Protein 4MX6 (pdb70)

InterPro domains:
  IPR004682 TRAP transporter solute receptor, DctP family [PIRSF006470] (9-338)
  IPR004682 TRAP transporter solute receptor, DctP family [TIGR00787] (41-289)
  IPR018389 TRAP transporter solute receptor DctP [PF03480] (41-323)
  IPR018389 TRAP transporter solute receptor DctP [PTHR33376] (16-338)
  IPR038404 TRAP transporter solute receptor DctP superfamily [G3DSA:3.40.190.170] (35-339)

Foldseek 3Di:
DAAEAEEEEAADLLALVNQLLVLLQVLLCVVPPPHYGYDYHYNCNPHFLPCPVVCQQVVVHFKYKAWLQRCVVQALQSLLQFQWPLAVWVLLVVLLCPDDSNVVVQCRRVVVFKGFQGKAFATFKWKFFQDEPLALQVQAAFEEEDAPHPLVQVLSVLSNHGYDYDIPSCVQVCLQVPVGGIYMDALLRCQRVVVLLRTAEIEPLSTGGTMITMIHGNVVLVPDDPVSSVSSSVSSVVSRVSSNVRSVVCSVVSVVVSVVVVSYYYHYYDPVSSVNSVVSSVVSCVVCCVRNDVVSSVSSNVSND

Nearest PDB structures (foldseek):
  4mx6-assembly1_A  TM=1.003E+00  e=1.288E-63  Shewanella oneidensis MR-1
  4o7m-assembly4_D  TM=9.999E-01  e=4.731E-55  Shewanella loihica PV-4
  4o7m-assembly3_C  TM=9.999E-01  e=1.124E-51  Shewanella loihica PV-4
  4o94-assembly1_A  TM=9.946E-01  e=3.629E-47  Rhodopseudomonas palustris HaA2
  9dsy-assembly1_A  TM=9.932E-01  e=5.231E-46  Pseudomonas aeruginosa PAO1

Secondary structure (DSSP, 8-state):
-PEEEEEE-SS-SSSHHHHHHHHHHHHHHHHSTTTEEEEEE-TTSS--TTTHHHHHHTTS-SBB--BGGG-TTT-SGGGGGGSTT--SSHHHHHHHHHSHHHHHHTTTTGGGTEEEEEEEEEEE-EEEESS--SSGGGGTT-EEEE-S-HHHHHHHHTTT-EEEE--GGGHHHHHHTTSSSBEEE-HHHHHHTTGGGS-SEEE----SEEEEEEEEEHHHHHHS-HHHHHHHHHHHHHHHHHHHHHHHHHHHHHHHHHHHHTSSEEEPPPHHHHHHHHHHHHHHHHHHHHHH-HHHHHHHHHHT-

Sequence (305 aa):
APVEIKFSSHVVAENTPKGQMALKFKELVEQRLPGEYTVSVFPNSQLFGDNNELAALLLNDVQFVAPSLSKFERYTKRLQVFDLPFLFNDMMDAVNRRFQQGEAGQALLNSMSSRKGIVGLGYLHNGMKQFTANTPLKQPSDAKGLKFRVMASDVLAAQFDAVGAIPVVKKPFSEVFTLLQTRAIDGQENTWSNTYSQKFYEVQSHITESNHGVLDYMVVTSDAFWKSLPADKRKVIKEALDESSIALGNKIIAAEKDNNEDKQLILDSKLSQLVTLSPAERQQWVDVMKPVWSKFEDQVGKDDVIEEAAVAANK

Radius of gyration: 19.0 Å; Cα contacts (8 Å, |Δi|>4): 632; chains: 1; bounding box: 39×42×56 Å

CATH classification: 3.40.190.170

Structure (mmCIF, N/CA/C/O backbone):
data_4MX6
#
_entry.id   4MX6
#
_cell.length_a   38.066
_cell.length_b   68.581
_cell.length_c   53.937
_cell.angle_alpha   90.000
_cell.angle_beta   99.660
_cell.angle_gamma   90.000
#
_symmetry.space_group_name_H-M   'P 1 21 1'
#
loop_
_entity.id
_entity.type
_entity.pdbx_description
1 polymer 'TRAP-type C4-dicarboxylate:H+ symport system substrate-binding component DctP'
2 non-polymer 'SUCCINIC ACID'
3 non-polymer 'CHLORIDE ION'
4 water water
#
loop_
_atom_site.group_PDB
_atom_site.id
_atom_site.type_symbol
_atom_site.label_atom_id
_atom_site.label_alt_id
_atom_site.label_comp_id
_atom_site.label_asym_id
_atom_site.label_entity_id
_atom_site.label_seq_id
_atom_site.pdbx_PDB_ins_code
_atom_site.Cartn_x
_atom_site.Cartn_y
_atom_site.Cartn_z
_atom_site.occupancy
_atom_site.B_iso_or_equiv
_atom_site.auth_seq_id
_atom_site.auth_comp_id
_atom_site.auth_asym_id
_atom_site.auth_atom_id
_atom_site.pdbx_PDB_model_num
ATOM 1 N N . ALA A 1 35 ? 17.018 10.883 46.913 1.00 25.44 35 ALA A N 1
ATOM 2 C CA . ALA A 1 35 ? 16.067 11.129 45.835 1.00 25.46 35 ALA A CA 1
ATOM 3 C C . ALA A 1 35 ? 15.250 9.870 45.566 1.00 24.82 35 ALA A C 1
ATOM 4 O O . ALA A 1 35 ? 15.757 8.758 45.718 1.00 25.23 35 ALA A O 1
ATOM 10 N N . PRO A 1 36 ? 13.979 10.034 45.159 1.00 24.33 36 PRO A N 1
ATOM 11 C CA . PRO A 1 36 ? 13.221 8.868 44.697 1.00 23.29 36 PRO A CA 1
ATOM 12 C C . PRO A 1 36 ? 13.895 8.297 43.465 1.00 21.36 36 PRO A C 1
ATOM 13 O O . PRO A 1 36 ? 14.549 9.045 42.728 1.00 21.84 36 PRO A O 1
ATOM 24 N N . VAL A 1 37 ? 13.757 7.000 43.246 1.00 19.39 37 VAL A N 1
ATOM 25 C CA . VAL A 1 37 ? 14.277 6.395 42.036 1.00 18.27 37 VAL A CA 1
ATOM 26 C C . VAL A 1 37 ? 13.443 6.904 40.861 1.00 17.03 37 VAL A C 1
ATOM 27 O O . VAL A 1 37 ? 12.212 6.827 40.872 1.00 16.30 37 VAL A O 1
ATOM 40 N N . GLU A 1 38 ? 14.116 7.470 39.865 1.00 16.55 38 GLU A N 1
ATOM 41 C CA . GLU A 1 38 ? 13.424 7.942 38.672 1.00 16.13 38 GLU A CA 1
ATOM 42 C C . GLU A 1 38 ? 13.254 6.816 37.671 1.00 15.24 38 GLU A C 1
ATOM 43 O O . GLU A 1 38 ? 14.223 6.165 37.270 1.00 17.31 38 GLU A O 1
ATOM 55 N N . ILE A 1 39 ? 12.006 6.605 37.279 1.00 13.07 39 ILE A N 1
ATOM 56 C CA . ILE A 1 39 ? 11.635 5.664 36.242 1.00 12.29 39 ILE A CA 1
ATOM 57 C C . ILE A 1 39 ? 11.264 6.465 34.998 1.00 11.44 39 ILE A C 1
ATOM 58 O O . ILE A 1 39 ? 10.380 7.308 35.060 1.00 13.16 39 ILE A O 1
ATOM 74 N N . LYS A 1 40 ? 11.965 6.241 33.889 1.00 9.24 40 LYS A N 1
ATOM 75 C CA . LYS A 1 40 ? 11.660 6.947 32.644 1.00 8.87 40 LYS A CA 1
ATOM 76 C C . LYS A 1 40 ? 10.822 6.077 31.713 1.00 7.74 40 LYS A C 1
ATOM 77 O O . LYS A 1 40 ? 11.114 4.889 31.549 1.00 8.54 40 LYS A O 1
ATOM 96 N N . PHE A 1 41 ? 9.785 6.685 31.126 1.00 7.62 41 PHE A N 1
ATOM 97 C CA . PHE A 1 41 ? 8.882 6.031 30.176 1.00 7.09 41 PHE A CA 1
ATOM 98 C C . PHE A 1 41 ? 8.873 6.923 28.943 1.00 7.01 41 PHE A C 1
ATOM 99 O O . PHE A 1 41 ? 8.396 8.062 29.004 1.00 8.02 41 PHE A O 1
ATOM 116 N N A SER A 1 42 ? 9.432 6.451 27.835 0.60 6.59 42 SER A N 1
ATOM 117 N N B SER A 1 42 ? 9.382 6.401 27.829 0.40 7.46 42 SER A N 1
ATOM 118 C CA A SER A 1 42 ? 9.410 7.235 26.607 0.60 6.10 42 SER A CA 1
ATOM 119 C CA B SER A 1 42 ? 9.509 7.145 26.573 0.40 7.80 42 SER A CA 1
ATOM 120 C C A SER A 1 42 ? 8.499 6.598 25.579 0.60 5.66 42 SER A C 1
ATOM 121 C C B SER A 1 42 ? 8.576 6.569 25.506 0.40 6.96 42 SER A C 1
ATOM 122 O O A SER A 1 42 ? 8.324 5.384 25.559 0.60 5.56 42 SER A O 1
ATOM 123 O O B SER A 1 42 ? 8.452 5.353 25.392 0.40 6.85 42 SER A O 1
ATOM 138 N N . HIS A 1 43 ? 7.932 7.430 24.717 1.00 6.51 43 HIS A N 1
ATOM 139 C CA . HIS A 1 43 ? 7.149 6.954 23.595 1.00 5.79 43 HIS A CA 1
ATOM 140 C C . HIS A 1 43 ? 7.106 7.994 22.479 1.00 6.14 43 HIS A C 1
ATOM 141 O O . HIS A 1 43 ? 7.626 9.116 22.628 1.00 7.36 43 HIS A O 1
ATOM 157 N N . VAL A 1 44 ? 6.491 7.614 21.362 1.00 5.59 44 VAL A N 1
ATOM 158 C CA . VAL A 1 44 ? 6.544 8.410 20.139 1.00 5.80 44 VAL A CA 1
ATOM 159 C C . VAL A 1 44 ? 5.236 9.112 19.795 1.00 6.04 44 VAL A C 1
ATOM 160 O O . VAL A 1 44 ? 5.165 9.802 18.783 1.00 7.39 44 VAL A O 1
ATOM 173 N N . VAL A 1 45 ? 4.179 8.907 20.573 1.00 6.05 45 VAL A N 1
ATOM 174 C CA . VAL A 1 45 ? 2.883 9.487 20.235 1.00 6.06 45 VAL A CA 1
ATOM 175 C C . VAL A 1 45 ? 2.577 10.783 20.986 1.00 5.84 45 VAL A C 1
ATOM 176 O O . VAL A 1 45 ? 3.286 11.185 21.898 1.00 6.67 45 VAL A O 1
ATOM 189 N N . ALA A 1 46 ? 1.503 11.441 20.563 1.00 5.76 46 ALA A N 1
ATOM 190 C CA . ALA A 1 46 ? 1.005 12.615 21.268 1.00 6.36 46 ALA A CA 1
ATOM 191 C C . ALA A 1 46 ? 0.470 12.222 22.650 1.00 6.33 46 ALA A C 1
ATOM 192 O O . ALA A 1 46 ? 0.131 11.071 22.905 1.00 6.48 46 ALA A O 1
ATOM 199 N N . GLU A 1 47 ? 0.379 13.192 23.543 1.00 6.78 47 GLU A N 1
ATOM 200 C CA . GLU A 1 47 ? -0.106 12.935 24.890 1.00 6.90 47 GLU A CA 1
ATOM 201 C C . GLU A 1 47 ? -1.560 12.466 24.903 1.00 6.49 47 GLU A C 1
ATOM 202 O O . GLU A 1 47 ? -1.920 11.562 25.669 1.00 6.46 47 GLU A O 1
ATOM 214 N N . ASN A 1 48 ? -2.395 13.053 24.054 1.00 6.77 48 ASN A N 1
ATOM 215 C CA . ASN A 1 48 ? -3.837 12.855 24.149 1.00 6.98 48 ASN A CA 1
ATOM 216 C C . ASN A 1 48 ? -4.276 11.693 23.241 1.00 6.40 48 ASN A C 1
ATOM 217 O O . ASN A 1 48 ? -5.014 11.866 22.264 1.00 7.75 48 ASN A O 1
ATOM 228 N N . THR A 1 49 ? -3.799 10.509 23.615 1.00 5.91 49 THR A N 1
ATOM 229 C CA . THR A 1 49 ? -3.921 9.263 22.854 1.00 5.60 49 THR A CA 1
ATOM 230 C C . THR A 1 49 ? -3.974 8.107 23.854 1.00 5.71 49 THR A C 1
ATOM 231 O O . THR A 1 49 ? -3.651 8.305 25.024 1.00 5.99 49 THR A O 1
ATOM 242 N N . PRO A 1 50 ? -4.335 6.891 23.413 1.00 5.56 50 PRO A N 1
ATOM 243 C CA . PRO A 1 50 ? -4.337 5.785 24.386 1.00 5.78 50 PRO A CA 1
ATOM 244 C C . PRO A 1 50 ? -2.972 5.550 25.052 1.00 5.32 50 PRO A C 1
ATOM 245 O O . PRO A 1 50 ? -2.925 5.389 26.281 1.00 6.11 50 PRO A O 1
ATOM 256 N N . LYS A 1 51 ? -1.874 5.523 24.291 1.00 4.95 51 LYS A N 1
ATOM 257 C CA . LYS A 1 51 ? -0.574 5.287 24.914 1.00 5.37 51 LYS A CA 1
ATOM 258 C C . LYS A 1 51 ? -0.131 6.488 25.743 1.00 5.47 51 LYS A C 1
ATOM 259 O O . LYS A 1 51 ? 0.443 6.315 26.823 1.00 5.70 51 LYS A O 1
ATOM 278 N N . GLY A 1 52 ? -0.385 7.702 25.255 1.00 5.45 52 GLY A N 1
ATOM 279 C CA . GLY A 1 52 ? -0.039 8.884 26.028 1.00 5.76 52 GLY A CA 1
ATOM 280 C C . GLY A 1 52 ? -0.718 8.898 27.391 1.00 6.08 52 GLY A C 1
ATOM 281 O O . GLY A 1 52 ? -0.117 9.269 28.419 1.00 6.82 52 GLY A O 1
ATOM 285 N N . GLN A 1 53 ? -1.990 8.534 27.403 1.00 5.89 53 GLN A N 1
ATOM 286 C CA . GLN A 1 53 ? -2.771 8.504 28.629 1.00 6.55 53 GLN A CA 1
ATOM 287 C C . GLN A 1 53 ? -2.392 7.326 29.522 1.00 6.23 53 GLN A C 1
ATOM 288 O O . GLN A 1 53 ? -2.369 7.466 30.748 1.00 7.22 53 GLN A O 1
ATOM 302 N N . MET A 1 54 ? -2.104 6.162 28.936 1.00 6.29 54 MET A N 1
ATOM 303 C CA . MET A 1 54 ? -1.609 5.023 29.716 1.00 5.94 54 MET A CA 1
ATOM 304 C C . MET A 1 54 ? -0.343 5.419 30.472 1.00 6.05 54 MET A C 1
ATOM 305 O O . MET A 1 54 ? -0.202 5.131 31.663 1.00 6.41 54 MET A O 1
ATOM 319 N N . ALA A 1 55 ? 0.589 6.088 29.795 1.00 6.11 55 ALA A N 1
ATOM 320 C CA . ALA A 1 55 ? 1.858 6.433 30.430 1.00 6.59 55 ALA A CA 1
ATOM 321 C C . ALA A 1 55 ? 1.632 7.415 31.585 1.00 6.61 55 ALA A C 1
ATOM 322 O O . ALA A 1 55 ? 2.247 7.282 32.650 1.00 7.09 55 ALA A O 1
ATOM 329 N N . LEU A 1 56 ? 0.773 8.418 31.375 1.00 6.85 56 LEU A N 1
ATOM 330 C CA . LEU A 1 56 ? 0.484 9.384 32.444 1.00 6.93 56 LEU A CA 1
ATOM 331 C C . LEU A 1 56 ? -0.282 8.744 33.597 1.00 7.59 56 LEU A C 1
ATOM 332 O O . LEU A 1 56 ? -0.047 9.082 34.752 1.00 8.15 56 LEU A O 1
ATOM 348 N N . LYS A 1 57 ? -1.183 7.811 33.312 1.00 7.28 57 LYS A N 1
ATOM 349 C CA . LYS A 1 57 ? -1.881 7.119 34.391 1.00 8.01 57 LYS A CA 1
ATOM 350 C C . LYS A 1 57 ? -0.894 6.313 35.232 1.00 7.51 57 LYS A C 1
ATOM 351 O O . LYS A 1 57 ? -0.978 6.291 36.465 1.00 8.23 57 LYS A O 1
ATOM 370 N N . PHE A 1 58 ? 0.058 5.662 34.574 1.00 6.79 58 PHE A N 1
ATOM 371 C CA . PHE A 1 58 ? 1.094 4.903 35.274 1.00 7.48 58 PHE A CA 1
ATOM 372 C C . PHE A 1 58 ? 1.888 5.830 36.199 1.00 7.63 58 PHE A C 1
ATOM 373 O O . PHE A 1 58 ? 2.110 5.511 37.375 1.00 8.05 58 PHE A O 1
ATOM 390 N N . LYS A 1 59 ? 2.288 6.994 35.692 1.00 8.24 59 LYS A N 1
ATOM 391 C CA . LYS A 1 59 ? 2.944 8.006 36.513 1.00 8.32 59 LYS A CA 1
ATOM 392 C C . LYS A 1 59 ? 2.101 8.370 37.729 1.00 8.97 59 LYS A C 1
ATOM 393 O O . LYS A 1 59 ? 2.609 8.418 38.849 1.00 9.94 59 LYS A O 1
ATOM 412 N N . GLU A 1 60 ? 0.821 8.647 37.512 1.00 8.91 60 GLU A N 1
ATOM 413 C CA . GLU A 1 60 ? -0.062 9.069 38.587 1.00 9.66 60 GLU A CA 1
ATOM 414 C C . GLU A 1 60 ? -0.173 7.994 39.659 1.00 9.87 60 GLU A C 1
ATOM 415 O O . GLU A 1 60 ? -0.059 8.278 40.853 1.00 11.07 60 GLU A O 1
ATOM 427 N N . LEU A 1 61 ? -0.357 6.748 39.235 1.00 9.27 61 LEU A N 1
ATOM 428 C CA . LEU A 1 61 ? -0.547 5.660 40.187 1.00 9.43 61 LEU A CA 1
ATOM 429 C C . LEU A 1 61 ? 0.729 5.369 40.962 1.00 9.78 61 LEU A C 1
ATOM 430 O O . LEU A 1 61 ? 0.677 5.111 42.169 1.00 11.34 61 LEU A O 1
ATOM 446 N N . VAL A 1 62 ? 1.881 5.386 40.293 1.00 9.16 62 VAL A N 1
ATOM 447 C CA . VAL A 1 62 ? 3.125 5.116 41.007 1.00 10.22 62 VAL A CA 1
ATOM 448 C C . VAL A 1 62 ? 3.367 6.201 42.046 1.00 10.74 62 VAL A C 1
ATOM 449 O O . VAL A 1 62 ? 3.739 5.921 43.191 1.00 11.67 62 VAL A O 1
ATOM 462 N N . GLU A 1 63 ? 3.159 7.449 41.665 1.00 12.32 63 GLU A N 1
ATOM 463 C CA . GLU A 1 63 ? 3.495 8.528 42.570 1.00 15.33 63 GLU A CA 1
ATOM 464 C C . GLU A 1 63 ? 2.497 8.605 43.732 1.00 15.64 63 GLU A C 1
ATOM 465 O O . GLU A 1 63 ? 2.863 9.030 44.821 1.00 17.49 63 GLU A O 1
ATOM 477 N N . GLN A 1 64 ? 1.255 8.169 43.513 1.00 14.25 64 GLN A N 1
ATOM 478 C CA . GLN A 1 64 ? 0.281 8.047 44.592 1.00 15.23 64 GLN A CA 1
ATOM 479 C C . GLN A 1 64 ? 0.609 6.940 45.575 1.00 14.43 64 GLN A C 1
ATOM 480 O O . GLN A 1 64 ? 0.437 7.115 46.775 1.00 15.48 64 GLN A O 1
ATOM 494 N N . ARG A 1 65 ? 1.048 5.791 45.063 1.00 13.24 65 ARG A N 1
ATOM 495 C CA . ARG A 1 65 ? 1.180 4.580 45.870 1.00 13.08 65 ARG A CA 1
ATOM 496 C C . ARG A 1 65 ? 2.564 4.396 46.469 1.00 13.05 65 ARG A C 1
ATOM 497 O O . ARG A 1 65 ? 2.700 3.695 47.476 1.00 14.21 65 ARG A O 1
ATOM 518 N N . LEU A 1 66 ? 3.569 5.038 45.875 1.00 12.74 66 LEU A N 1
ATOM 519 C CA . LEU A 1 66 ? 4.956 4.948 46.335 1.00 13.00 66 LEU A CA 1
ATOM 520 C C . LEU A 1 66 ? 5.592 6.334 46.486 1.00 14.03 66 LEU A C 1
ATOM 521 O O . LEU A 1 66 ? 6.702 6.574 46.012 1.00 14.90 66 LEU A O 1
ATOM 537 N N . PRO A 1 67 ? 4.897 7.251 47.166 1.00 16.31 67 PRO A N 1
ATOM 538 C CA . PRO A 1 67 ? 5.407 8.625 47.240 1.00 17.79 67 PRO A CA 1
ATOM 539 C C . PRO A 1 67 ? 6.777 8.706 47.888 1.00 18.04 67 PRO A C 1
ATOM 540 O O . PRO A 1 67 ? 7.017 8.126 48.956 1.00 18.65 67 PRO A O 1
ATOM 551 N N . GLY A 1 68 ? 7.677 9.429 47.231 1.00 18.54 68 GLY A N 1
ATOM 552 C CA . GLY A 1 68 ? 9.024 9.605 47.725 1.00 18.94 68 GLY A CA 1
ATOM 553 C C . GLY A 1 68 ? 9.957 8.444 47.445 1.00 18.53 68 GLY A C 1
ATOM 554 O O . GLY A 1 68 ? 11.160 8.552 47.684 1.00 20.04 68 GLY A O 1
ATOM 558 N N . GLU A 1 69 ? 9.413 7.339 46.932 1.00 16.61 69 GLU A N 1
ATOM 559 C CA . GLU A 1 69 ? 10.219 6.155 46.670 1.00 16.05 69 GLU A CA 1
ATOM 560 C C . GLU A 1 69 ? 10.545 6.018 45.184 1.00 14.69 69 GLU A C 1
ATOM 561 O O . GLU A 1 69 ? 11.669 5.672 44.820 1.00 14.50 69 GLU A O 1
ATOM 573 N N . TYR A 1 70 ? 9.543 6.272 44.342 1.00 14.68 70 TYR A N 1
ATOM 574 C CA . TYR A 1 70 ? 9.686 6.215 42.896 1.00 14.22 70 TYR A CA 1
ATOM 575 C C . TYR A 1 70 ? 8.936 7.378 42.278 1.00 15.55 70 TYR A C 1
ATOM 576 O O . TYR A 1 70 ? 7.910 7.817 42.795 1.00 16.40 70 TYR A O 1
ATOM 594 N N . THR A 1 71 ? 9.457 7.874 41.163 1.00 15.93 71 THR A N 1
ATOM 595 C CA . THR A 1 71 ? 8.754 8.857 40.356 1.00 16.41 71 THR A CA 1
ATOM 596 C C . THR A 1 71 ? 8.862 8.414 38.910 1.00 14.58 71 THR A C 1
ATOM 597 O O . THR A 1 71 ? 9.850 7.790 38.541 1.00 15.93 71 THR A O 1
ATOM 608 N N . VAL A 1 72 ? 7.849 8.720 38.102 1.00 12.77 72 VAL A N 1
ATOM 609 C CA . VAL A 1 72 ? 7.857 8.352 36.693 1.00 11.44 72 VAL A CA 1
ATOM 610 C C . VAL A 1 72 ? 7.931 9.615 35.840 1.00 11.27 72 VAL A C 1
ATOM 611 O O . VAL A 1 72 ? 7.081 10.488 35.973 1.00 13.25 72 VAL A O 1
ATOM 624 N N . SER A 1 73 ? 8.956 9.714 34.995 1.00 10.03 73 SER A N 1
ATOM 625 C CA . SER A 1 73 ? 9.068 10.789 34.021 1.00 10.65 73 SER A CA 1
ATOM 626 C C . SER A 1 73 ? 8.617 10.269 32.667 1.00 9.29 73 SER A C 1
ATOM 627 O O . SER A 1 73 ? 9.126 9.256 32.192 1.00 9.33 73 SER A O 1
ATOM 635 N N . VAL A 1 74 ? 7.667 10.969 32.059 1.00 8.60 74 VAL A N 1
ATOM 636 C CA . VAL A 1 74 ? 7.098 10.551 30.787 1.00 8.12 74 VAL A CA 1
ATOM 637 C C . VAL A 1 74 ? 7.558 11.495 29.682 1.00 7.85 74 VAL A C 1
ATOM 638 O O . VAL A 1 74 ? 7.470 12.713 29.812 1.00 9.50 74 VAL A O 1
ATOM 651 N N . PHE A 1 75 ? 8.015 10.911 28.569 1.00 7.88 75 PHE A N 1
ATOM 652 C CA . PHE A 1 75 ? 8.581 11.661 27.454 1.00 7.96 75 PHE A CA 1
ATOM 653 C C . PHE A 1 75 ? 7.838 11.288 26.179 1.00 8.09 75 PHE A C 1
ATOM 654 O O . PHE A 1 75 ? 8.174 10.292 25.533 1.00 8.44 75 PHE A O 1
ATOM 671 N N . PRO A 1 76 ? 6.801 12.060 25.809 1.00 8.32 76 PRO A N 1
ATOM 672 C CA . PRO A 1 76 ? 6.002 11.746 24.619 1.00 8.32 76 PRO A CA 1
ATOM 673 C C . PRO A 1 76 ? 6.670 12.261 23.343 1.00 8.21 76 PRO A C 1
ATOM 674 O O . PRO A 1 76 ? 7.715 12.927 23.410 1.00 8.87 76 PRO A O 1
ATOM 685 N N . ASN A 1 77 ? 6.077 11.957 22.195 1.00 8.42 77 ASN A N 1
ATOM 686 C CA . ASN A 1 77 ? 6.444 12.621 20.940 1.00 9.73 77 ASN A CA 1
ATOM 687 C C . ASN A 1 77 ? 7.906 12.458 20.538 1.00 8.89 77 ASN A C 1
ATOM 688 O O . ASN A 1 77 ? 8.457 13.339 19.878 1.00 10.77 77 ASN A O 1
ATOM 699 N N . SER A 1 78 ? 8.523 11.347 20.916 1.00 8.07 78 SER A N 1
ATOM 700 C CA . SER A 1 78 ? 9.918 11.073 20.572 1.00 8.76 78 SER A CA 1
ATOM 701 C C . SER A 1 78 ? 10.876 12.110 21.171 1.00 10.51 78 SER A C 1
ATOM 702 O O . SER A 1 78 ? 12.001 12.274 20.693 1.00 12.12 78 SER A O 1
ATOM 710 N N . GLN A 1 79 ? 10.454 12.793 22.230 1.00 11.18 79 GLN A N 1
ATOM 711 C CA . GLN A 1 79 ? 11.272 13.869 22.792 1.00 13.69 79 GLN A CA 1
ATOM 712 C C . GLN A 1 79 ? 12.543 13.338 23.464 1.00 14.03 79 GLN A C 1
ATOM 713 O O . GLN A 1 79 ? 13.534 14.054 23.551 1.00 16.23 79 GLN A O 1
ATOM 727 N N . LEU A 1 80 ? 12.511 12.100 23.949 1.00 12.48 80 LEU A N 1
ATOM 728 C CA . LEU A 1 80 ? 13.703 11.486 24.533 1.00 12.77 80 LEU A CA 1
ATOM 729 C C . LEU A 1 80 ? 14.294 10.424 23.595 1.00 11.77 80 LEU A C 1
ATOM 730 O O . LEU A 1 80 ? 15.434 10.558 23.154 1.00 13.98 80 LEU A O 1
ATOM 746 N N . PHE A 1 81 ? 13.519 9.381 23.309 1.00 10.43 81 PHE A N 1
ATOM 747 C CA . PHE A 1 81 ? 13.904 8.351 22.347 1.00 9.60 81 PHE A CA 1
ATOM 748 C C . PHE A 1 81 ? 12.785 8.173 21.332 1.00 8.81 81 PHE A C 1
ATOM 749 O O . PHE A 1 81 ? 11.596 8.315 21.654 1.00 9.16 81 PHE A O 1
ATOM 766 N N . GLY A 1 82 ? 13.169 7.821 20.111 1.00 9.11 82 GLY A N 1
ATOM 767 C CA . GLY A 1 82 ? 12.232 7.612 19.028 1.00 9.23 82 GLY A CA 1
ATOM 768 C C . GLY A 1 82 ? 12.210 6.163 18.582 1.00 8.23 82 GLY A C 1
ATOM 769 O O . GLY A 1 82 ? 12.788 5.286 19.225 1.00 8.92 82 GLY A O 1
ATOM 773 N N . ASP A 1 83 ? 11.550 5.918 17.453 1.00 8.01 83 ASP A N 1
ATOM 774 C CA . ASP A 1 83 ? 11.346 4.552 16.964 1.00 8.50 83 ASP A CA 1
ATOM 775 C C . ASP A 1 83 ? 12.659 3.801 16.829 1.00 9.58 83 ASP A C 1
ATOM 776 O O . ASP A 1 83 ? 12.759 2.630 17.205 1.00 10.92 83 ASP A O 1
ATOM 785 N N . ASN A 1 84 ? 13.658 4.435 16.238 1.00 10.63 84 ASN A N 1
ATOM 786 C CA . ASN A 1 84 ? 14.828 3.679 15.848 1.00 12.59 84 ASN A CA 1
ATOM 787 C C . ASN A 1 84 ? 15.747 3.346 17.013 1.00 12.85 84 ASN A C 1
ATOM 788 O O . ASN A 1 84 ? 16.430 2.325 16.932 1.00 14.83 84 ASN A O 1
ATOM 799 N N . ASN A 1 85 ? 15.751 4.152 18.090 1.00 11.29 85 ASN A N 1
ATOM 800 C CA . ASN A 1 85 ? 16.699 3.950 19.196 1.00 11.36 85 ASN A CA 1
ATOM 801 C C . ASN A 1 85 ? 16.096 3.521 20.537 1.00 9.88 85 ASN A C 1
ATOM 802 O O . ASN A 1 85 ? 16.845 3.237 21.464 1.00 10.24 85 ASN A O 1
ATOM 813 N N . GLU A 1 86 ? 14.777 3.433 20.652 1.00 8.87 86 GLU A N 1
ATOM 814 C CA . GLU A 1 86 ? 14.188 3.222 21.965 1.00 8.24 86 GLU A CA 1
ATOM 815 C C . GLU A 1 86 ? 14.508 1.851 22.565 1.00 8.21 86 GLU A C 1
ATOM 816 O O . GLU A 1 86 ? 14.707 1.763 23.776 1.00 7.87 86 GLU A O 1
ATOM 828 N N . LEU A 1 87 ? 14.557 0.786 21.762 1.00 8.17 87 LEU A N 1
ATOM 829 C CA . LEU A 1 87 ? 14.819 -0.531 22.337 1.00 8.66 87 LEU A CA 1
ATOM 830 C C . LEU A 1 87 ? 16.294 -0.648 22.753 1.00 9.17 87 LEU A C 1
ATOM 831 O O . LEU A 1 87 ? 16.599 -1.225 23.802 1.00 9.03 87 LEU A O 1
ATOM 847 N N . ALA A 1 88 ? 17.207 -0.085 21.964 1.00 9.63 88 ALA A N 1
ATOM 848 C CA . ALA A 1 88 ? 18.600 -0.028 22.383 1.00 10.38 88 ALA A CA 1
ATOM 849 C C . ALA A 1 88 ? 18.725 0.750 23.703 1.00 10.13 88 ALA A C 1
ATOM 850 O O . ALA A 1 88 ? 19.427 0.311 24.623 1.00 10.51 88 ALA A O 1
ATOM 857 N N . ALA A 1 89 ? 18.032 1.880 23.809 1.00 9.30 89 ALA A N 1
ATOM 858 C CA . ALA A 1 89 ? 18.046 2.664 25.038 1.00 9.19 89 ALA A CA 1
ATOM 859 C C . ALA A 1 89 ? 17.508 1.870 26.237 1.00 8.43 89 ALA A C 1
ATOM 860 O O . ALA A 1 89 ? 18.064 1.935 27.335 1.00 8.60 89 ALA A O 1
ATOM 867 N N . LEU A 1 90 ? 16.431 1.131 26.022 1.00 7.74 90 LEU A N 1
ATOM 868 C CA . LEU A 1 90 ? 15.853 0.284 27.060 1.00 7.61 90 LEU A CA 1
ATOM 869 C C . LEU A 1 90 ? 16.897 -0.698 27.599 1.00 8.43 90 LEU A C 1
ATOM 870 O O . LEU A 1 90 ? 17.082 -0.840 28.819 1.00 9.20 90 LEU A O 1
ATOM 886 N N . LEU A 1 91 ? 17.589 -1.379 26.694 1.00 8.90 91 LEU A N 1
ATOM 887 C CA . LEU A 1 91 ? 18.550 -2.405 27.100 1.00 10.55 91 LEU A CA 1
ATOM 888 C C . LEU A 1 91 ? 19.791 -1.819 27.765 1.00 11.14 91 LEU A C 1
ATOM 889 O O . LEU A 1 91 ? 20.433 -2.491 28.568 1.00 12.62 91 LEU A O 1
ATOM 905 N N . LEU A 1 92 ? 20.113 -0.570 27.455 1.00 10.07 92 LEU A N 1
ATOM 906 C CA . LEU A 1 92 ? 21.160 0.157 28.163 1.00 10.35 92 LEU A CA 1
ATOM 907 C C . LEU A 1 92 ? 20.712 0.702 29.523 1.00 10.27 92 LEU A C 1
ATOM 908 O O . LEU A 1 92 ? 21.530 1.216 30.279 1.00 11.67 92 LEU A O 1
ATOM 924 N N . ASN A 1 93 ? 19.426 0.578 29.828 1.00 9.98 93 ASN A N 1
ATOM 925 C CA . ASN A 1 93 ? 18.818 1.190 31.012 1.00 10.56 93 ASN A CA 1
ATOM 926 C C . ASN A 1 93 ? 18.878 2.720 30.986 1.00 10.02 93 ASN A C 1
ATOM 927 O O . ASN A 1 93 ? 18.892 3.362 32.044 1.00 11.50 93 ASN A O 1
ATOM 938 N N . ASP A 1 94 ? 18.859 3.294 29.777 1.00 9.19 94 ASP A N 1
ATOM 939 C CA . ASP A 1 94 ? 18.669 4.735 29.625 1.00 9.59 94 ASP A CA 1
ATOM 940 C C . ASP A 1 94 ? 17.187 5.115 29.668 1.00 9.58 94 ASP A C 1
ATOM 941 O O . ASP A 1 94 ? 16.854 6.290 29.773 1.00 11.22 94 ASP A O 1
ATOM 950 N N . VAL A 1 95 ? 16.314 4.113 29.582 1.00 8.81 95 VAL A N 1
ATOM 951 C CA . VAL A 1 95 ? 14.874 4.281 29.772 1.00 8.54 95 VAL A CA 1
ATOM 952 C C . VAL A 1 95 ? 14.412 2.959 30.396 1.00 7.74 95 VAL A C 1
ATOM 953 O O . VAL A 1 95 ? 15.039 1.929 30.156 1.00 8.42 95 VAL A O 1
ATOM 966 N N . GLN A 1 96 ? 13.348 2.994 31.191 1.00 7.71 96 GLN A N 1
ATOM 967 C CA . GLN A 1 96 ? 12.911 1.829 31.955 1.00 7.63 96 GLN A CA 1
ATOM 968 C C . GLN A 1 96 ? 11.646 1.172 31.384 1.00 7.33 96 GLN A C 1
ATOM 969 O O . GLN A 1 96 ? 11.459 -0.031 31.552 1.00 7.89 96 GLN A O 1
ATOM 983 N N . PHE A 1 97 ? 10.784 1.947 30.728 1.00 6.94 97 PHE A N 1
ATOM 984 C CA . PHE A 1 97 ? 9.591 1.421 30.062 1.00 6.83 97 PHE A CA 1
ATOM 985 C C . PHE A 1 97 ? 9.432 2.066 28.701 1.00 6.54 97 PHE A C 1
ATOM 986 O O . PHE A 1 97 ? 9.585 3.273 28.569 1.00 7.35 97 PHE A O 1
ATOM 1003 N N . VAL A 1 98 ? 9.125 1.236 27.711 1.00 6.03 98 VAL A N 1
ATOM 1004 C CA . VAL A 1 98 ? 8.687 1.694 26.399 1.00 5.87 98 VAL A CA 1
ATOM 1005 C C . VAL A 1 98 ? 7.507 0.815 25.978 1.00 5.80 98 VAL A C 1
ATOM 1006 O O . VAL A 1 98 ? 7.248 -0.228 26.598 1.00 6.39 98 VAL A O 1
ATOM 1019 N N . ALA A 1 99 ? 6.780 1.233 24.945 1.00 5.94 99 ALA A N 1
ATOM 1020 C CA . ALA A 1 99 ? 5.622 0.477 24.481 1.00 5.70 99 ALA A CA 1
ATOM 1021 C C . ALA A 1 99 ? 5.523 0.570 22.955 1.00 5.77 99 ALA A C 1
ATOM 1022 O O . ALA A 1 99 ? 4.612 1.205 22.404 1.00 6.04 99 ALA A O 1
ATOM 1029 N N . PRO A 1 100 ? 6.476 -0.065 22.255 1.00 5.74 100 PRO A N 1
ATOM 1030 C CA . PRO A 1 100 ? 6.470 -0.021 20.793 1.00 5.83 100 PRO A CA 1
ATOM 1031 C C . PRO A 1 100 ? 5.317 -0.792 20.200 1.00 5.53 100 PRO A C 1
ATOM 1032 O O . PRO A 1 100 ? 4.849 -1.788 20.765 1.00 5.84 100 PRO A O 1
ATOM 1043 N N . SER A 1 101 ? 4.922 -0.375 19.007 1.00 5.46 101 SER A N 1
ATOM 1044 C CA . SER A 1 101 ? 4.099 -1.209 18.158 1.00 5.49 101 SER A CA 1
ATOM 1045 C C . SER A 1 101 ? 4.673 -2.622 18.091 1.00 5.29 101 SER A C 1
ATOM 1046 O O . SER A 1 101 ? 5.886 -2.812 17.988 1.00 5.88 101 SER A O 1
ATOM 1054 N N . LEU A 1 102 ? 3.771 -3.602 18.047 1.00 5.75 102 LEU A N 1
ATOM 1055 C CA . LEU A 1 102 ? 4.129 -5.000 17.875 1.00 5.81 102 LEU A CA 1
ATOM 1056 C C . LEU A 1 102 ? 4.927 -5.226 16.586 1.00 6.61 102 LEU A C 1
ATOM 1057 O O . LEU A 1 102 ? 5.593 -6.249 16.471 1.00 7.50 102 LEU A O 1
ATOM 1073 N N . SER A 1 103 ? 4.825 -4.296 15.628 1.00 6.67 103 SER A N 1
ATOM 1074 C CA . SER A 1 103 ? 5.532 -4.364 14.359 1.00 7.16 103 SER A CA 1
ATOM 1075 C C . SER A 1 103 ? 7.026 -4.087 14.462 1.00 7.42 103 SER A C 1
ATOM 1076 O O . SER A 1 103 ? 7.752 -4.286 13.492 1.00 9.52 103 SER A O 1
ATOM 1084 N N . LYS A 1 104 ? 7.493 -3.607 15.611 1.00 6.63 104 LYS A N 1
ATOM 1085 C CA . LYS A 1 104 ? 8.825 -3.002 15.695 1.00 7.22 104 LYS A CA 1
ATOM 1086 C C . LYS A 1 104 ? 9.843 -3.845 16.463 1.00 7.63 104 LYS A C 1
ATOM 1087 O O . LYS A 1 104 ? 10.839 -3.329 16.962 1.00 9.03 104 LYS A O 1
ATOM 1106 N N . PHE A 1 105 ? 9.595 -5.150 16.546 1.00 8.13 105 PHE A N 1
ATOM 1107 C CA . PHE A 1 105 ? 10.417 -6.044 17.358 1.00 8.78 105 PHE A CA 1
ATOM 1108 C C . PHE A 1 105 ? 11.284 -7.029 16.568 1.00 9.62 105 PHE A C 1
ATOM 1109 O O . PHE A 1 105 ? 11.904 -7.907 17.172 1.00 10.28 105 PHE A O 1
ATOM 1126 N N . GLU A 1 106 ? 11.356 -6.891 15.246 1.00 10.87 106 GLU A N 1
ATOM 1127 C CA . GLU A 1 106 ? 12.020 -7.894 14.407 1.00 12.53 106 GLU A CA 1
ATOM 1128 C C . GLU A 1 106 ? 13.499 -8.117 14.714 1.00 14.06 106 GLU A C 1
ATOM 1129 O O . GLU A 1 106 ? 14.040 -9.176 14.399 1.00 15.37 106 GLU A O 1
ATOM 1141 N N . ARG A 1 107 ? 14.173 -7.131 15.288 1.00 14.06 107 ARG A N 1
ATOM 1142 C CA . ARG A 1 107 ? 15.568 -7.338 15.639 1.00 15.80 107 ARG A CA 1
ATOM 1143 C C . ARG A 1 107 ? 15.727 -8.300 16.805 1.00 16.02 107 ARG A C 1
ATOM 1144 O O . ARG A 1 107 ? 16.814 -8.820 17.023 1.00 18.03 107 ARG A O 1
ATOM 1165 N N . TYR A 1 108 ? 14.651 -8.527 17.551 1.00 14.04 108 TYR A N 1
ATOM 1166 C CA . TYR A 1 108 ? 14.711 -9.327 18.777 1.00 13.27 108 TYR A CA 1
ATOM 1167 C C . TYR A 1 108 ? 13.941 -10.649 18.698 1.00 13.35 108 TYR A C 1
ATOM 1168 O O . TYR A 1 108 ? 14.295 -11.610 19.375 1.00 14.46 108 TYR A O 1
ATOM 1186 N N . THR A 1 109 ? 12.896 -10.694 17.876 1.00 12.63 109 THR A N 1
ATOM 1187 C CA . THR A 1 109 ? 12.165 -11.936 17.613 1.00 12.43 109 THR A CA 1
ATOM 1188 C C . THR A 1 109 ? 11.450 -11.808 16.280 1.00 12.46 109 THR A C 1
ATOM 1189 O O . THR A 1 109 ? 11.137 -10.698 15.866 1.00 13.12 109 THR A O 1
ATOM 1200 N N . LYS A 1 110 ? 11.191 -12.937 15.620 1.00 13.12 110 LYS A N 1
ATOM 1201 C CA . LYS A 1 110 ? 10.351 -12.947 14.426 1.00 14.11 110 LYS A CA 1
ATOM 1202 C C . LYS A 1 110 ? 8.924 -13.388 14.757 1.00 12.13 110 LYS A C 1
ATOM 1203 O O . LYS A 1 110 ? 8.049 -13.398 13.896 1.00 12.46 110 LYS A O 1
ATOM 1222 N N . ARG A 1 111 ? 8.683 -13.762 16.005 1.00 11.60 111 ARG A N 1
ATOM 1223 C CA . ARG A 1 111 ? 7.395 -14.342 16.363 1.00 12.09 111 ARG A CA 1
ATOM 1224 C C . ARG A 1 111 ? 6.249 -13.326 16.367 1.00 10.72 111 ARG A C 1
ATOM 1225 O O . ARG A 1 111 ? 5.096 -13.683 16.069 1.00 11.45 111 ARG A O 1
ATOM 1246 N N . LEU A 1 112 ? 6.548 -12.060 16.673 1.00 8.40 112 LEU A N 1
ATOM 1247 C CA . LEU A 1 112 ? 5.509 -11.034 16.755 1.00 8.09 112 LEU A CA 1
ATOM 1248 C C . LEU A 1 112 ? 5.012 -10.581 15.383 1.00 8.17 112 LEU A C 1
ATOM 1249 O O . LEU A 1 112 ? 4.004 -9.876 15.300 1.00 8.14 112 LEU A O 1
ATOM 1265 N N . GLN A 1 113 ? 5.696 -11.021 14.324 1.00 8.72 113 GLN A N 1
ATOM 1266 C CA . GLN A 1 113 ? 5.295 -10.718 12.954 1.00 9.05 113 GLN A CA 1
ATOM 1267 C C . GLN A 1 113 ? 3.857 -11.124 12.666 1.00 8.51 113 GLN A C 1
ATOM 1268 O O . GLN A 1 113 ? 3.214 -10.555 11.786 1.00 8.50 113 GLN A O 1
ATOM 1282 N N . VAL A 1 114 ? 3.353 -12.130 13.381 1.00 8.48 114 VAL A N 1
ATOM 1283 C CA . VAL A 1 114 ? 1.973 -12.556 13.209 1.00 9.00 114 VAL A CA 1
ATOM 1284 C C . VAL A 1 114 ? 0.999 -11.375 13.307 1.00 8.28 114 VAL A C 1
ATOM 1285 O O . VAL A 1 114 ? 0.023 -11.312 12.563 1.00 8.25 114 VAL A O 1
ATOM 1298 N N . PHE A 1 115 ? 1.272 -10.442 14.211 1.00 7.61 115 PHE A N 1
ATOM 1299 C CA . PHE A 1 115 ? 0.367 -9.328 14.426 1.00 7.40 115 PHE A CA 1
ATOM 1300 C C . PHE A 1 115 ? 0.242 -8.387 13.229 1.00 7.73 115 PHE A C 1
ATOM 1301 O O . PHE A 1 115 ? -0.733 -7.646 13.138 1.00 8.79 115 PHE A O 1
ATOM 1318 N N . ASP A 1 116 ? 1.233 -8.389 12.338 1.00 6.86 116 ASP A N 1
ATOM 1319 C CA . ASP A 1 116 ? 1.248 -7.498 11.183 1.00 6.98 116 ASP A CA 1
ATOM 1320 C C . ASP A 1 116 ? 0.510 -8.064 9.974 1.00 6.82 116 ASP A C 1
ATOM 1321 O O . ASP A 1 116 ? 0.341 -7.368 8.984 1.00 7.65 116 ASP A O 1
ATOM 1330 N N . LEU A 1 117 ? 0.124 -9.336 10.009 1.00 6.54 117 LEU A N 1
ATOM 1331 C CA . LEU A 1 117 ? -0.451 -9.953 8.807 1.00 7.21 117 LEU A CA 1
ATOM 1332 C C . LEU A 1 117 ? -1.754 -9.253 8.393 1.00 6.90 117 LEU A C 1
ATOM 1333 O O . LEU A 1 117 ? -2.647 -9.040 9.217 1.00 7.20 117 LEU A O 1
ATOM 1349 N N . PRO A 1 118 ? -1.870 -8.896 7.110 1.00 7.20 118 PRO A N 1
ATOM 1350 C CA . PRO A 1 118 ? -3.034 -8.108 6.703 1.00 7.57 118 PRO A CA 1
ATOM 1351 C C . PRO A 1 118 ? -4.336 -8.904 6.744 1.00 7.31 118 PRO A C 1
ATOM 1352 O O . PRO A 1 118 ? -4.401 -10.032 6.254 1.00 7.99 118 PRO A O 1
ATOM 1363 N N . PHE A 1 119 ? -5.355 -8.301 7.335 1.00 7.36 119 PHE A N 1
ATOM 1364 C CA . PHE A 1 119 ? -6.691 -8.873 7.465 1.00 7.64 119 PHE A CA 1
ATOM 1365 C C . PHE A 1 119 ? -6.718 -10.169 8.297 1.00 8.24 119 PHE A C 1
ATOM 1366 O O . PHE A 1 119 ? -7.667 -10.947 8.218 1.00 9.69 119 PHE A O 1
ATOM 1383 N N . LEU A 1 120 ? -5.717 -10.381 9.140 1.00 8.09 120 LEU A N 1
ATOM 1384 C CA . LEU A 1 120 ? -5.732 -11.542 10.024 1.00 8.23 120 LEU A CA 1
ATOM 1385 C C . LEU A 1 120 ? -6.863 -11.459 11.052 1.00 8.09 120 LEU A C 1
ATOM 1386 O O . LEU A 1 120 ? -7.589 -12.434 11.272 1.00 9.55 120 LEU A O 1
ATOM 1402 N N . PHE A 1 121 ? -6.970 -10.307 11.708 1.00 8.48 121 PHE A N 1
ATOM 1403 C CA . PHE A 1 121 ? -7.987 -10.084 12.723 1.00 8.72 121 PHE A CA 1
ATOM 1404 C C . PHE A 1 121 ? -9.117 -9.229 12.171 1.00 8.95 121 PHE A C 1
ATOM 1405 O O . PHE A 1 121 ? -8.885 -8.196 11.536 1.00 9.78 121 PHE A O 1
ATOM 1422 N N . ASN A 1 122 ? -10.350 -9.656 12.405 1.00 10.23 122 ASN A N 1
ATOM 1423 C CA . ASN A 1 122 ? -11.500 -8.913 11.903 1.00 11.61 122 ASN A CA 1
ATOM 1424 C C . ASN A 1 122 ? -11.626 -7.560 12.592 1.00 11.42 122 ASN A C 1
ATOM 1425 O O . ASN A 1 122 ? -11.989 -6.544 11.972 1.00 12.64 122 ASN A O 1
ATOM 1436 N N . ASP A 1 123 ? -11.338 -7.556 13.886 1.00 10.66 123 ASP A N 1
ATOM 1437 C CA . ASP A 1 123 ? -11.594 -6.396 14.718 1.00 10.85 123 ASP A CA 1
ATOM 1438 C C . ASP A 1 123 ? -10.821 -6.534 16.029 1.00 9.29 123 ASP A C 1
ATOM 1439 O O . ASP A 1 123 ? -10.125 -7.534 16.249 1.00 8.95 123 ASP A O 1
ATOM 1448 N N A MET A 1 124 ? -10.958 -5.536 16.893 0.60 8.61 124 MET A N 1
ATOM 1449 N N B MET A 1 124 ? -10.918 -5.527 16.896 0.40 9.43 124 MET A N 1
ATOM 1450 C CA A MET A 1 124 ? -10.181 -5.478 18.126 0.60 7.86 124 MET A CA 1
ATOM 1451 C CA B MET A 1 124 ? -10.124 -5.511 18.128 0.40 9.37 124 MET A CA 1
ATOM 1452 C C A MET A 1 124 ? -10.591 -6.535 19.144 0.60 8.54 124 MET A C 1
ATOM 1453 C C B MET A 1 124 ? -10.557 -6.609 19.099 0.40 9.25 124 MET A C 1
ATOM 1454 O O A MET A 1 124 ? -9.802 -6.912 20.002 0.60 9.07 124 MET A O 1
ATOM 1455 O O B MET A 1 124 ? -9.740 -7.102 19.874 0.40 9.41 124 MET A O 1
ATOM 1482 N N . ASP A 1 125 ? -11.828 -6.997 19.076 1.00 9.80 125 ASP A N 1
ATOM 1483 C CA . ASP A 1 125 ? -12.261 -8.099 19.926 1.00 11.52 125 ASP A CA 1
ATOM 1484 C C . ASP A 1 125 ? -11.451 -9.367 19.612 1.00 10.78 125 ASP A C 1
ATOM 1485 O O . ASP A 1 125 ? -11.041 -10.100 20.526 1.00 10.26 125 ASP A O 1
ATOM 1495 N N . ALA A 1 126 ? -11.222 -9.629 18.326 1.00 9.83 126 ALA A N 1
ATOM 1496 C CA . ALA A 1 126 ? -10.442 -10.800 17.925 1.00 9.46 126 ALA A CA 1
ATOM 1497 C C . ALA A 1 126 ? -8.980 -10.641 18.345 1.00 8.11 126 ALA A C 1
ATOM 1498 O O . ALA A 1 126 ? -8.360 -11.586 18.832 1.00 8.61 126 ALA A O 1
ATOM 1505 N N . VAL A 1 127 ? -8.440 -9.438 18.164 1.00 7.60 127 VAL A N 1
ATOM 1506 C CA . VAL A 1 127 ? -7.076 -9.162 18.600 1.00 7.57 127 VAL A CA 1
ATOM 1507 C C . VAL A 1 127 ? -6.914 -9.478 20.080 1.00 7.37 127 VAL A C 1
ATOM 1508 O O . VAL A 1 127 ? -5.976 -10.162 20.501 1.00 7.60 127 VAL A O 1
ATOM 1521 N N . ASN A 1 128 ? -7.840 -8.964 20.874 1.00 8.02 128 ASN A N 1
ATOM 1522 C CA . ASN A 1 128 ? -7.779 -9.152 22.310 1.00 8.17 128 ASN A CA 1
ATOM 1523 C C . ASN A 1 128 ? -7.878 -10.636 22.698 1.00 8.75 128 ASN A C 1
ATOM 1524 O O . ASN A 1 128 ? -7.150 -11.106 23.566 1.00 8.68 128 ASN A O 1
ATOM 1535 N N A ARG A 1 129 ? -8.777 -11.356 22.036 0.49 9.07 129 ARG A N 1
ATOM 1536 N N B ARG A 1 129 ? -8.787 -11.373 22.068 0.51 8.45 129 ARG A N 1
ATOM 1537 C CA A ARG A 1 129 ? -8.965 -12.782 22.275 0.49 10.14 129 ARG A CA 1
ATOM 1538 C CA B ARG A 1 129 ? -8.901 -12.794 22.372 0.51 8.96 129 ARG A CA 1
ATOM 1539 C C A ARG A 1 129 ? -7.672 -13.562 22.019 0.49 9.13 129 ARG A C 1
ATOM 1540 C C B ARG A 1 129 ? -7.587 -13.516 22.082 0.51 8.28 129 ARG A C 1
ATOM 1541 O O A ARG A 1 129 ? -7.318 -14.476 22.774 0.49 9.84 129 ARG A O 1
ATOM 1542 O O B ARG A 1 129 ? -7.129 -14.351 22.873 0.51 8.70 129 ARG A O 1
ATOM 1583 N N . PHE A 1 130 ? -6.973 -13.206 20.946 1.00 8.19 130 PHE A N 1
ATOM 1584 C CA . PHE A 1 130 ? -5.697 -13.832 20.607 1.00 8.28 130 PHE A CA 1
ATOM 1585 C C . PHE A 1 130 ? -4.626 -13.469 21.643 1.00 7.71 130 PHE A C 1
ATOM 1586 O O . PHE A 1 130 ? -3.902 -14.326 22.133 1.00 8.67 130 PHE A O 1
ATOM 1604 N N . GLN A 1 131 ? -4.540 -12.192 21.991 1.00 7.12 131 GLN A N 1
ATOM 1605 C CA . GLN A 1 131 ? -3.564 -11.736 22.977 1.00 7.29 131 GLN A CA 1
ATOM 1606 C C . GLN A 1 131 ? -3.712 -12.411 24.334 1.00 7.43 131 GLN A C 1
ATOM 1607 O O . GLN A 1 131 ? -2.717 -12.693 24.995 1.00 8.05 131 GLN A O 1
ATOM 1621 N N . GLN A 1 132 ? -4.956 -12.637 24.761 1.00 7.80 132 GLN A N 1
ATOM 1622 C CA . GLN A 1 132 ? -5.235 -13.206 26.078 1.00 8.39 132 GLN A CA 1
ATOM 1623 C C . GLN A 1 132 ? -5.204 -14.732 26.088 1.00 9.27 132 GLN A C 1
ATOM 1624 O O . GLN A 1 132 ? -5.191 -15.337 27.159 1.00 10.28 132 GLN A O 1
ATOM 1638 N N . GLY A 1 133 ? -5.199 -15.346 24.910 1.00 8.79 133 GLY A N 1
ATOM 1639 C CA . GLY A 1 133 ? -5.061 -16.790 24.791 1.00 8.92 133 GLY A CA 1
ATOM 1640 C C . GLY A 1 133 ? -3.627 -17.236 24.994 1.00 8.80 133 GLY A C 1
ATOM 1641 O O . GLY A 1 133 ? -2.718 -16.442 25.202 1.00 9.42 133 GLY A O 1
ATOM 1645 N N . GLU A 1 134 ? -3.423 -18.543 24.907 1.00 8.58 134 GLU A N 1
ATOM 1646 C CA . GLU A 1 134 ? -2.144 -19.121 25.254 1.00 10.34 134 GLU A CA 1
ATOM 1647 C C . GLU A 1 134 ? -1.031 -18.661 24.311 1.00 9.97 134 GLU A C 1
ATOM 1648 O O . GLU A 1 134 ? 0.087 -18.363 24.765 1.00 10.30 134 GLU A O 1
ATOM 1660 N N . ALA A 1 135 ? -1.313 -18.605 23.011 1.00 9.85 135 ALA A N 1
ATOM 1661 C CA . ALA A 1 135 ? -0.288 -18.177 22.067 1.00 9.91 135 ALA A CA 1
ATOM 1662 C C . ALA A 1 135 ? 0.093 -16.717 22.302 1.00 9.68 135 ALA A C 1
ATOM 1663 O O . ALA A 1 135 ? 1.260 -16.357 22.249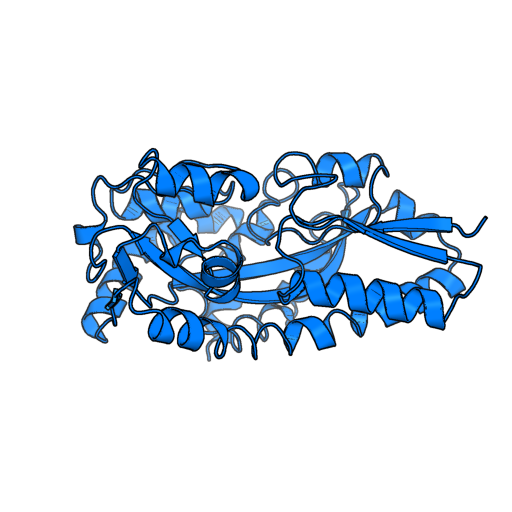 1.00 10.20 135 ALA A O 1
ATOM 1670 N N . GLY A 1 136 ? -0.904 -15.882 22.548 1.00 9.49 136 GLY A N 1
ATOM 1671 C CA . GLY A 1 136 ? -0.667 -14.475 22.812 1.00 9.29 136 GLY A CA 1
ATOM 1672 C C . GLY A 1 136 ? 0.101 -14.251 24.101 1.00 9.05 136 GLY A C 1
ATOM 1673 O O . GLY A 1 136 ? 0.993 -13.401 24.174 1.00 9.48 136 GLY A O 1
ATOM 1677 N N . GLN A 1 137 ? -0.244 -15.006 25.133 1.00 9.03 137 GLN A N 1
ATOM 1678 C CA . GLN A 1 137 ? 0.439 -14.826 26.404 1.00 8.79 137 GLN A CA 1
ATOM 1679 C C . GLN A 1 137 ? 1.889 -15.273 26.293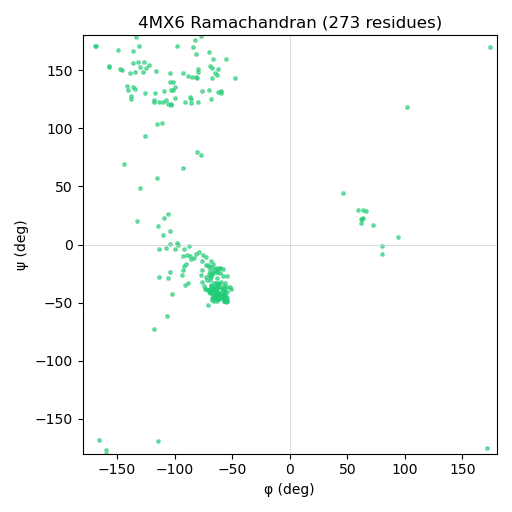 1.00 9.10 137 GLN A C 1
ATOM 1680 O O . GLN A 1 137 ? 2.790 -14.634 26.831 1.00 10.54 137 GLN A O 1
ATOM 1694 N N . ALA A 1 138 ? 2.127 -16.369 25.581 1.00 9.53 138 ALA A N 1
ATOM 1695 C CA . ALA A 1 138 ? 3.490 -16.848 25.395 1.00 10.33 138 ALA A CA 1
ATOM 1696 C C . ALA A 1 138 ? 4.346 -15.808 24.655 1.00 9.44 138 ALA A C 1
ATOM 1697 O O . ALA A 1 138 ? 5.531 -15.675 24.931 1.00 10.05 138 ALA A O 1
ATOM 1704 N N . LEU A 1 139 ? 3.743 -15.067 23.735 1.00 9.46 139 LEU A N 1
ATOM 1705 C CA . LEU A 1 139 ? 4.475 -14.069 22.970 1.00 9.55 139 LEU A CA 1
ATOM 1706 C C . LEU A 1 139 ? 5.037 -12.947 23.859 1.00 9.09 139 LEU A C 1
ATOM 1707 O O . LEU A 1 139 ? 6.015 -12.307 23.490 1.00 9.48 139 LEU A O 1
ATOM 1723 N N . LEU A 1 140 ? 4.446 -12.729 25.031 1.00 9.56 140 LEU A N 1
ATOM 1724 C CA . LEU A 1 140 ? 4.976 -11.720 25.954 1.00 9.45 140 LEU A CA 1
ATOM 1725 C C . LEU A 1 140 ? 6.389 -12.075 26.419 1.00 9.29 140 LEU A C 1
ATOM 1726 O O . LEU A 1 140 ? 7.152 -11.188 26.835 1.00 10.43 140 LEU A O 1
ATOM 1742 N N . ASN A 1 141 ? 6.727 -13.365 26.366 1.00 10.27 141 ASN A N 1
ATOM 1743 C CA . ASN A 1 141 ? 8.039 -13.831 26.810 1.00 10.81 141 ASN A CA 1
ATOM 1744 C C . ASN A 1 141 ? 8.977 -14.156 25.654 1.00 10.15 141 ASN A C 1
ATOM 1745 O O . ASN A 1 141 ? 10.044 -14.717 25.874 1.00 11.55 141 ASN A O 1
ATOM 1756 N N . SER A 1 142 ? 8.603 -13.773 24.438 1.00 9.83 142 SER A N 1
ATOM 1757 C CA . SER A 1 142 ? 9.342 -14.163 23.245 1.00 10.63 142 SER A CA 1
ATOM 1758 C C . SER A 1 142 ? 10.729 -13.538 23.132 1.00 11.16 142 SER A C 1
ATOM 1759 O O . SER A 1 142 ? 11.542 -13.994 22.323 1.00 12.37 142 SER A O 1
ATOM 1767 N N . MET A 1 143 ? 11.007 -12.509 23.934 1.00 10.82 143 MET A N 1
ATOM 1768 C CA . MET A 1 143 ? 12.286 -11.807 23.862 1.00 10.89 143 MET A CA 1
ATOM 1769 C C . MET A 1 143 ? 13.051 -11.845 25.186 1.00 11.71 143 MET A C 1
ATOM 1770 O O . MET A 1 143 ? 14.055 -11.154 25.353 1.00 11.73 143 MET A O 1
ATOM 1784 N N A SER A 1 144 ? 12.575 -12.670 26.114 0.24 12.68 144 SER A N 1
ATOM 1785 N N B SER A 1 144 ? 12.603 -12.680 26.118 0.76 13.18 144 SER A N 1
ATOM 1786 C CA A SER A 1 144 ? 13.150 -12.757 27.452 0.24 14.01 144 SER A CA 1
ATOM 1787 C CA B SER A 1 144 ? 13.174 -12.683 27.462 0.76 15.37 144 SER A CA 1
ATOM 1788 C C A SER A 1 144 ? 14.661 -12.964 27.418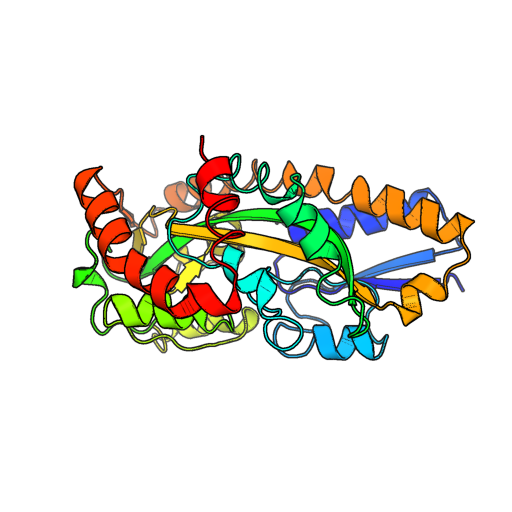 0.24 15.11 144 SER A C 1
ATOM 1789 C C B SER A 1 144 ? 14.667 -13.021 27.480 0.76 15.79 144 SER A C 1
ATOM 1790 O O A SER A 1 144 ? 15.409 -12.288 28.127 0.24 15.40 144 SER A O 1
ATOM 1791 O O B SER A 1 144 ? 15.420 -12.484 28.297 0.76 16.21 144 SER A O 1
ATOM 1806 N N . ARG A 1 145 ? 15.108 -13.898 26.585 1.00 16.10 145 ARG A N 1
ATOM 1807 C CA . ARG A 1 145 ? 16.528 -14.259 26.527 1.00 17.42 145 ARG A CA 1
ATOM 1808 C C . ARG A 1 145 ? 17.380 -13.180 25.836 1.00 17.59 145 ARG A C 1
ATOM 1809 O O . ARG A 1 145 ? 18.613 -13.260 25.830 1.00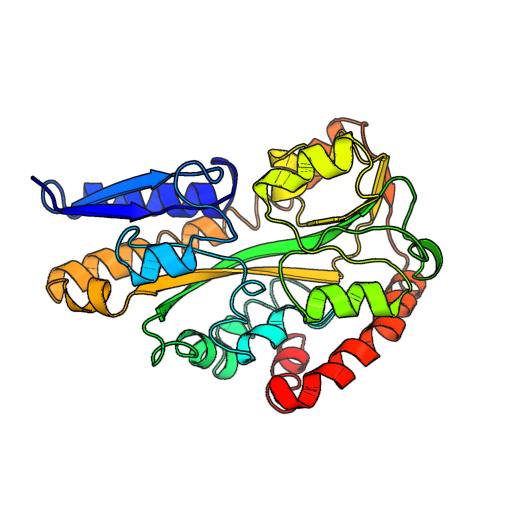 19.33 145 ARG A O 1
ATOM 1831 N N . LYS A 1 146 ? 16.720 -12.166 25.280 1.00 16.56 146 LYS A N 1
ATOM 1832 C CA . LYS A 1 146 ? 17.392 -10.997 24.715 1.00 16.67 146 LYS A CA 1
ATOM 1833 C C . LYS A 1 146 ? 17.390 -9.847 25.714 1.00 14.28 146 LYS A C 1
ATOM 1834 O O . LYS A 1 146 ? 17.855 -8.750 25.406 1.00 14.90 146 LYS A O 1
ATOM 1853 N N . GLY A 1 147 ? 16.824 -10.082 26.895 1.00 12.62 147 GLY A N 1
ATOM 1854 C CA . GLY A 1 147 ? 16.804 -9.072 27.934 1.00 11.83 147 GLY A CA 1
ATOM 1855 C C . GLY A 1 147 ? 15.559 -8.204 27.974 1.00 11.02 147 GLY A C 1
ATOM 1856 O O . GLY A 1 147 ? 15.523 -7.244 28.742 1.00 11.62 147 GLY A O 1
ATOM 1860 N N . ILE A 1 148 ? 14.553 -8.524 27.162 1.00 10.83 148 ILE A N 1
ATOM 1861 C CA . ILE A 1 148 ? 13.322 -7.733 27.105 1.00 10.45 148 ILE A CA 1
ATOM 1862 C C . ILE A 1 148 ? 12.183 -8.492 27.765 1.00 10.10 148 ILE A C 1
ATOM 1863 O O . ILE A 1 148 ? 11.896 -9.630 27.380 1.00 11.76 148 ILE A O 1
ATOM 1879 N N . VAL A 1 149 ? 11.554 -7.861 28.754 1.00 8.87 149 VAL A N 1
ATOM 1880 C CA . VAL A 1 149 ? 10.464 -8.451 29.518 1.00 8.96 149 VAL A CA 1
ATOM 1881 C C . VAL A 1 149 ? 9.143 -7.870 29.035 1.00 7.71 149 VAL A C 1
ATOM 1882 O O . VAL A 1 149 ? 8.945 -6.659 29.063 1.00 8.31 149 VAL A O 1
ATOM 1895 N N . GLY A 1 150 ? 8.255 -8.734 28.565 1.00 8.06 150 GLY A N 1
ATOM 1896 C CA . GLY A 1 150 ? 6.932 -8.308 28.137 1.00 8.31 150 GLY A CA 1
ATOM 1897 C C . GLY A 1 150 ? 5.963 -8.255 29.293 1.00 7.57 150 GLY A C 1
ATOM 1898 O O . GLY A 1 150 ? 5.708 -9.266 29.948 1.00 9.71 150 GLY A O 1
ATOM 1902 N N . LEU A 1 151 ? 5.395 -7.079 29.523 1.00 7.11 151 LEU A N 1
ATOM 1903 C CA . LEU A 1 151 ? 4.549 -6.853 30.687 1.00 8.58 151 LEU A CA 1
ATOM 1904 C C . LEU A 1 151 ? 3.058 -6.818 30.381 1.00 8.22 151 LEU A C 1
ATOM 1905 O O . LEU A 1 151 ? 2.254 -7.081 31.263 1.00 10.46 151 LEU A O 1
ATOM 1921 N N . GLY A 1 152 ? 2.681 -6.520 29.148 1.00 7.04 152 GLY A N 1
ATOM 1922 C CA . GLY A 1 152 ? 1.284 -6.518 28.773 1.00 7.12 152 GLY A CA 1
ATOM 1923 C C . GLY A 1 152 ? 1.111 -5.997 27.358 1.00 6.26 152 GLY A C 1
ATOM 1924 O O . GLY A 1 152 ? 2.051 -5.484 26.754 1.00 7.54 152 GLY A O 1
ATOM 1928 N N . TYR A 1 153 ? -0.101 -6.154 26.844 1.00 6.40 153 TYR A N 1
ATOM 1929 C CA . TYR A 1 153 ? -0.515 -5.609 25.560 1.00 6.57 153 TYR A CA 1
ATOM 1930 C C . TYR A 1 153 ? -1.346 -4.354 25.814 1.00 6.20 153 TYR A C 1
ATOM 1931 O O . TYR A 1 153 ? -2.201 -4.330 26.705 1.00 8.60 153 TYR A O 1
ATOM 1949 N N . LEU A 1 154 ? -1.140 -3.331 24.993 1.00 5.44 154 LEU A N 1
ATOM 1950 C CA . LEU A 1 154 ? -1.924 -2.106 25.049 1.00 5.60 154 LEU A CA 1
ATOM 1951 C C . LEU A 1 154 ? -2.491 -1.862 23.651 1.00 5.61 154 LEU A C 1
ATOM 1952 O O . LEU A 1 154 ? -1.754 -1.896 22.668 1.00 6.01 154 LEU A O 1
ATOM 1968 N N . HIS A 1 155 ? -3.788 -1.615 23.578 1.00 5.70 155 HIS A N 1
ATOM 1969 C CA . HIS A 1 155 ? -4.424 -1.386 22.286 1.00 5.68 155 HIS A CA 1
ATOM 1970 C C . HIS A 1 155 ? -4.228 0.013 21.729 1.00 5.48 155 HIS A C 1
ATOM 1971 O O . HIS A 1 155 ? -4.145 0.996 22.473 1.00 6.32 155 HIS A O 1
ATOM 1986 N N . ASN A 1 156 ? -4.230 0.100 20.397 1.00 5.59 156 ASN A N 1
ATOM 1987 C CA . ASN A 1 156 ? -4.527 1.354 19.721 1.00 5.65 156 ASN A CA 1
ATOM 1988 C C . ASN A 1 156 ? -5.788 1.164 18.876 1.00 5.59 156 ASN A C 1
ATOM 1989 O O . ASN A 1 156 ? -6.860 1.630 19.267 1.00 6.03 156 ASN A O 1
ATOM 2000 N N . GLY A 1 157 ? -5.692 0.432 17.769 1.00 5.44 157 GLY A N 1
ATOM 2001 C CA . GLY A 1 157 ? -6.857 0.228 16.933 1.00 6.33 157 GLY A CA 1
ATOM 2002 C C . GLY A 1 157 ? -6.517 -0.443 15.627 1.00 5.50 157 GLY A C 1
ATOM 2003 O O . GLY A 1 157 ? -5.376 -0.788 15.380 1.00 5.93 157 GLY A O 1
ATOM 2007 N N . MET A 1 158 ? -7.519 -0.578 14.770 1.00 5.77 158 MET A N 1
ATOM 2008 C CA . MET A 1 158 ? -7.290 -1.079 13.428 1.00 5.57 158 MET A CA 1
ATOM 2009 C C . MET A 1 158 ? -6.739 0.045 12.557 1.00 5.50 158 MET A C 1
ATOM 2010 O O . MET A 1 158 ? -7.056 1.210 12.753 1.00 6.86 158 MET A O 1
ATOM 2024 N N . LYS A 1 159 ? -5.904 -0.305 11.591 1.00 5.87 159 LYS A N 1
ATOM 2025 C CA . LYS A 1 159 ? -5.334 0.655 10.656 1.00 5.66 159 LYS A CA 1
ATOM 2026 C C . LYS A 1 159 ? -6.244 0.934 9.469 1.00 6.10 159 LYS A C 1
ATOM 2027 O O . LYS A 1 159 ? -6.913 0.037 8.964 1.00 7.00 159 LYS A O 1
ATOM 2046 N N . GLN A 1 160 ? -6.213 2.196 9.037 1.00 6.22 160 GLN A N 1
ATOM 2047 C CA . GLN A 1 160 ? -6.854 2.685 7.829 1.00 6.25 160 GLN A CA 1
ATOM 2048 C C . GLN A 1 160 ? -5.770 3.172 6.880 1.00 6.64 160 GLN A C 1
ATOM 2049 O O . GLN A 1 160 ? -4.733 3.669 7.321 1.00 8.17 160 GLN A O 1
ATOM 2063 N N . PHE A 1 161 ? -6.002 3.066 5.572 1.00 7.32 161 PHE A N 1
ATOM 2064 C CA . PHE A 1 161 ? -5.103 3.682 4.602 1.00 7.78 161 PHE A CA 1
ATOM 2065 C C . PHE A 1 161 ? -5.417 5.174 4.436 1.00 8.23 161 PHE A C 1
ATOM 2066 O O . PHE A 1 161 ? -6.584 5.572 4.432 1.00 8.99 161 PHE A O 1
ATOM 2083 N N . THR A 1 162 ? -4.381 5.980 4.237 1.00 8.86 162 THR A N 1
ATOM 2084 C CA . THR A 1 162 ? -4.571 7.321 3.694 1.00 9.04 162 THR A CA 1
ATOM 2085 C C . THR A 1 162 ? -3.709 7.477 2.457 1.00 8.76 162 THR A C 1
ATOM 2086 O O . THR A 1 162 ? -2.658 6.832 2.323 1.00 9.23 162 THR A O 1
ATOM 2097 N N . ALA A 1 163 ? -4.169 8.344 1.555 1.00 8.70 163 ALA A N 1
ATOM 2098 C CA . ALA A 1 163 ? -3.413 8.726 0.369 1.00 9.14 163 ALA A CA 1
ATOM 2099 C C . ALA A 1 163 ? -4.082 9.962 -0.209 1.00 9.03 163 ALA A C 1
ATOM 2100 O O . ALA A 1 163 ? -4.945 10.574 0.443 1.00 10.02 163 ALA A O 1
ATOM 2107 N N . ASN A 1 164 ? -3.704 10.338 -1.429 1.00 9.44 164 ASN A N 1
ATOM 2108 C CA . ASN A 1 164 ? -4.347 11.460 -2.107 1.00 9.57 164 ASN A CA 1
ATOM 2109 C C . ASN A 1 164 ? -5.280 10.989 -3.216 1.00 10.70 164 ASN A C 1
ATOM 2110 O O . ASN A 1 164 ? -5.596 11.713 -4.141 1.00 12.06 164 ASN A O 1
ATOM 2121 N N . THR A 1 165 ? -5.772 9.765 -3.044 1.00 11.31 165 THR A N 1
ATOM 2122 C CA . THR A 1 165 ? -6.725 9.142 -3.950 1.00 13.04 165 THR A CA 1
ATOM 2123 C C . THR A 1 165 ? -7.463 8.056 -3.156 1.00 12.36 165 THR A C 1
ATOM 2124 O O . THR A 1 165 ? -6.922 7.530 -2.185 1.00 11.47 165 THR A O 1
ATOM 2135 N N . PRO A 1 166 ? -8.715 7.738 -3.540 1.00 12.54 166 PRO A N 1
ATOM 2136 C CA . PRO A 1 166 ? -9.405 6.622 -2.883 1.00 12.13 166 PRO A CA 1
ATOM 2137 C C . PRO A 1 166 ? -8.689 5.307 -3.124 1.00 11.58 166 PRO A C 1
ATOM 2138 O O . PRO A 1 166 ? -8.144 5.085 -4.207 1.00 13.79 166 PRO A O 1
ATOM 2149 N N . LEU A 1 167 ? -8.721 4.426 -2.137 1.00 10.93 167 LEU A N 1
ATOM 2150 C CA . LEU A 1 167 ? -8.095 3.111 -2.267 1.00 10.86 167 LEU A CA 1
ATOM 2151 C C . LEU A 1 167 ? -9.161 2.004 -2.217 1.00 11.00 167 LEU A C 1
ATOM 2152 O O . LEU A 1 167 ? -9.120 1.064 -1.408 1.00 10.90 167 LEU A O 1
ATOM 2168 N N . LYS A 1 168 ? -10.105 2.134 -3.142 1.00 11.91 168 LYS A N 1
ATOM 2169 C CA . LYS A 1 168 ? -11.256 1.252 -3.222 1.00 13.26 168 LYS A CA 1
ATOM 2170 C C . LYS A 1 168 ? -10.878 -0.179 -3.552 1.00 12.47 168 LYS A C 1
ATOM 2171 O O . LYS A 1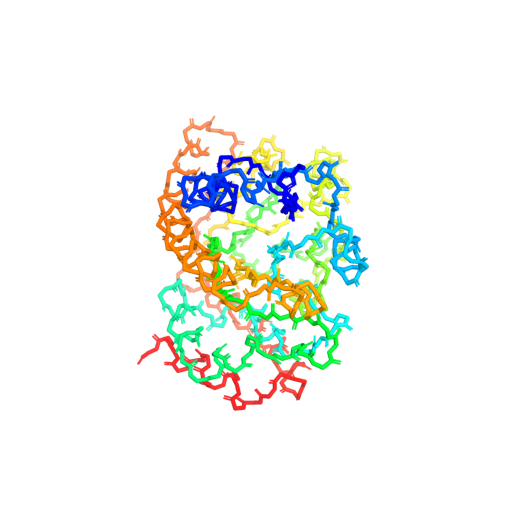 168 ? -11.490 -1.124 -3.057 1.00 13.16 168 LYS A O 1
ATOM 2190 N N . GLN A 1 169 ? -9.872 -0.329 -4.401 1.00 12.01 169 GLN A N 1
ATOM 2191 C CA . GLN A 1 169 ? -9.417 -1.644 -4.829 1.00 12.36 169 GLN A CA 1
ATOM 2192 C C . GLN A 1 169 ? -7.910 -1.678 -4.803 1.00 11.49 169 GLN A C 1
ATOM 2193 O O . GLN A 1 169 ? -7.258 -0.632 -4.892 1.00 11.36 169 GLN A O 1
ATOM 2207 N N . PRO A 1 170 ? -7.345 -2.885 -4.685 1.00 11.20 170 PRO A N 1
ATOM 2208 C CA . PRO A 1 170 ? -5.887 -3.014 -4.648 1.00 12.20 170 PRO A CA 1
ATOM 2209 C C . PRO A 1 170 ? -5.194 -2.301 -5.800 1.00 12.41 170 PRO A C 1
ATOM 2210 O O . PRO A 1 170 ? -4.112 -1.755 -5.594 1.00 12.07 170 PRO A O 1
ATOM 2221 N N . SER A 1 171 ? -5.795 -2.310 -6.988 1.00 13.36 171 SER A N 1
ATOM 2222 C CA . SER A 1 171 ? -5.182 -1.678 -8.149 1.00 14.75 171 SER A CA 1
ATOM 2223 C C . SER A 1 171 ? -4.908 -0.190 -7.918 1.00 13.88 171 SER A C 1
ATOM 2224 O O . SER A 1 171 ? -3.999 0.377 -8.521 1.00 15.08 171 SER A O 1
ATOM 2232 N N . ASP A 1 172 ? -5.701 0.433 -7.049 1.00 12.83 172 ASP A N 1
ATOM 2233 C CA . ASP A 1 172 ? -5.569 1.866 -6.785 1.00 12.21 172 ASP A CA 1
ATOM 2234 C C . ASP A 1 172 ? -4.265 2.215 -6.070 1.00 11.65 172 ASP A C 1
ATOM 2235 O O . ASP A 1 172 ? -3.857 3.369 -6.103 1.00 12.73 172 ASP A O 1
ATOM 2244 N N . ALA A 1 173 ? -3.622 1.235 -5.434 1.00 10.71 173 ALA A N 1
ATOM 2245 C CA . ALA A 1 173 ? -2.375 1.477 -4.704 1.00 10.53 173 ALA A CA 1
ATOM 2246 C C . ALA A 1 173 ? -1.119 1.315 -5.565 1.00 10.96 173 ALA A C 1
ATOM 2247 O O . ALA A 1 173 ? -0.021 1.634 -5.118 1.00 10.89 173 ALA A O 1
ATOM 2254 N N . LYS A 1 174 ? -1.266 0.802 -6.792 1.00 12.36 174 LYS A N 1
ATOM 2255 C CA . LYS A 1 174 ? -0.091 0.471 -7.591 1.00 14.06 174 LYS A CA 1
ATOM 2256 C C . LYS A 1 174 ? 0.767 1.702 -7.832 1.00 14.28 174 LYS A C 1
ATOM 2257 O O . LYS A 1 174 ? 0.265 2.752 -8.242 1.00 15.40 174 LYS A O 1
ATOM 2276 N N . GLY A 1 175 ? 2.065 1.567 -7.579 1.00 13.51 175 GLY A N 1
ATOM 2277 C CA . GLY A 1 175 ? 3.024 2.620 -7.854 1.00 14.11 175 GLY A CA 1
ATOM 2278 C C . GLY A 1 175 ? 3.086 3.734 -6.812 1.00 13.80 175 GLY A C 1
ATOM 2279 O O . GLY A 1 175 ? 3.877 4.660 -6.954 1.00 15.59 175 GLY A O 1
ATOM 2283 N N . LEU A 1 176 ? 2.258 3.668 -5.773 1.00 12.05 176 LEU A N 1
ATOM 2284 C CA . LEU A 1 176 ? 2.267 4.706 -4.749 1.00 11.50 176 LEU A CA 1
ATOM 2285 C C . LEU A 1 176 ? 3.280 4.367 -3.662 1.00 10.64 176 LEU A C 1
ATOM 2286 O O . LEU A 1 176 ? 3.463 3.194 -3.315 1.00 11.02 176 LEU A O 1
ATOM 2302 N N . LYS A 1 177 ? 3.920 5.400 -3.122 1.00 10.27 177 LYS A N 1
ATOM 2303 C CA . LYS A 1 177 ? 4.879 5.237 -2.035 1.00 9.83 177 LYS A CA 1
ATOM 2304 C C . LYS A 1 177 ? 4.151 5.352 -0.701 1.00 8.98 177 LYS A C 1
ATOM 2305 O O . LYS A 1 177 ? 3.505 6.371 -0.438 1.00 9.66 177 LYS A O 1
ATOM 2324 N N . PHE A 1 178 ? 4.256 4.317 0.135 1.00 8.22 178 PHE A N 1
ATOM 2325 C CA . PHE A 1 178 ? 3.671 4.326 1.472 1.00 8.26 178 PHE A CA 1
ATOM 2326 C C . PHE A 1 178 ? 4.767 4.213 2.516 1.00 7.92 178 PHE A C 1
ATOM 2327 O O . PHE A 1 178 ? 5.598 3.314 2.453 1.00 8.74 178 PHE A O 1
ATOM 2344 N N . ARG A 1 179 ? 4.749 5.095 3.505 1.00 7.44 179 ARG A N 1
ATOM 2345 C CA . ARG A 1 179 ? 5.558 4.855 4.693 1.00 7.27 179 ARG A CA 1
ATOM 2346 C C . ARG A 1 179 ? 4.999 3.648 5.428 1.00 6.80 179 ARG A C 1
ATOM 2347 O O . ARG A 1 179 ? 3.785 3.463 5.506 1.00 7.41 179 ARG A O 1
ATOM 2368 N N . VAL A 1 180 ? 5.903 2.854 5.990 1.00 7.22 180 VAL A N 1
ATOM 2369 C CA . VAL A 1 180 ? 5.553 1.790 6.926 1.00 6.89 180 VAL A CA 1
ATOM 2370 C C . VAL A 1 180 ? 6.423 1.912 8.177 1.00 6.89 180 VAL A C 1
ATOM 2371 O O . VAL A 1 180 ? 7.555 2.407 8.139 1.00 7.13 180 VAL A O 1
ATOM 2384 N N . MET A 1 181 ? 5.875 1.419 9.285 1.00 6.62 181 MET A N 1
ATOM 2385 C CA . MET A 1 181 ? 6.691 1.063 10.435 1.00 7.14 181 MET A CA 1
ATOM 2386 C C . MET A 1 181 ? 7.767 0.081 9.974 1.00 7.47 181 MET A C 1
ATOM 2387 O O . MET A 1 181 ? 7.616 -0.584 8.948 1.00 7.51 181 MET A O 1
ATOM 2401 N N . ALA A 1 182 ? 8.841 -0.043 10.746 1.00 8.22 182 ALA A N 1
ATOM 2402 C CA . ALA A 1 182 ? 9.985 -0.842 10.313 1.00 9.19 182 ALA A CA 1
ATOM 2403 C C . ALA A 1 182 ? 9.736 -2.345 10.469 1.00 9.53 182 ALA A C 1
ATOM 2404 O O . ALA A 1 182 ? 10.228 -2.981 11.394 1.00 12.51 182 ALA A O 1
ATOM 2411 N N . SER A 1 183 ? 8.967 -2.888 9.534 1.00 7.85 183 SER A N 1
ATOM 2412 C CA . SER A 1 183 ? 8.515 -4.272 9.530 1.00 7.64 183 SER A CA 1
ATOM 2413 C C . SER A 1 183 ? 8.603 -4.850 8.132 1.00 8.18 183 SER A C 1
ATOM 2414 O O . SER A 1 183 ? 8.059 -4.289 7.185 1.00 8.32 183 SER A O 1
ATOM 2422 N N . ASP A 1 184 ? 9.264 -5.992 8.004 1.00 8.80 184 ASP A N 1
ATOM 2423 C CA . ASP A 1 184 ? 9.281 -6.715 6.733 1.00 9.62 184 ASP A CA 1
ATOM 2424 C C . ASP A 1 184 ? 7.876 -7.166 6.298 1.00 8.76 184 ASP A C 1
ATOM 2425 O O . ASP A 1 184 ? 7.591 -7.266 5.101 1.00 8.85 184 ASP A O 1
ATOM 2434 N N . VAL A 1 185 ? 7.011 -7.490 7.258 1.00 7.78 185 VAL A N 1
ATOM 2435 C CA . VAL A 1 185 ? 5.664 -7.919 6.900 1.00 8.22 185 VAL A CA 1
ATOM 2436 C C . VAL A 1 185 ? 4.903 -6.739 6.280 1.00 7.18 185 VAL A C 1
ATOM 2437 O O . VAL A 1 185 ? 4.211 -6.909 5.269 1.00 7.95 185 VAL A O 1
ATOM 2450 N N . LEU A 1 186 ? 5.026 -5.549 6.875 1.00 7.10 186 LEU A N 1
ATOM 2451 C CA . LEU A 1 186 ? 4.303 -4.395 6.347 1.00 7.07 186 LEU A CA 1
ATOM 2452 C C . LEU A 1 186 ? 4.857 -3.973 4.986 1.00 7.25 186 LEU A C 1
ATOM 2453 O O . LEU A 1 186 ? 4.105 -3.563 4.107 1.00 7.62 186 LEU A O 1
ATOM 2469 N N . ALA A 1 187 ? 6.163 -4.112 4.779 1.00 7.71 187 ALA A N 1
ATOM 2470 C CA . ALA A 1 187 ? 6.723 -3.861 3.453 1.00 8.21 187 ALA A CA 1
ATOM 2471 C C . ALA A 1 187 ? 6.103 -4.840 2.450 1.00 8.17 187 ALA A C 1
ATOM 2472 O O . ALA A 1 187 ? 5.707 -4.453 1.348 1.00 9.02 187 ALA A O 1
ATOM 2479 N N . ALA A 1 188 ? 6.022 -6.111 2.826 1.00 7.95 188 ALA A N 1
ATOM 2480 C CA . ALA A 1 188 ? 5.464 -7.130 1.948 1.00 8.34 188 ALA A CA 1
ATOM 2481 C C . ALA A 1 188 ? 3.989 -6.866 1.637 1.00 7.99 188 ALA A C 1
ATOM 2482 O O . ALA A 1 188 ? 3.531 -7.116 0.514 1.00 8.93 188 ALA A O 1
ATOM 2489 N N . GLN A 1 189 ? 3.243 -6.350 2.612 1.00 7.97 189 GLN A N 1
ATOM 2490 C CA . GLN A 1 189 ? 1.854 -5.982 2.411 1.00 7.84 189 GLN A CA 1
ATOM 2491 C C . GLN A 1 189 ? 1.735 -5.020 1.229 1.00 7.98 189 GLN A C 1
ATOM 2492 O O . GLN A 1 189 ? 0.889 -5.179 0.356 1.00 8.80 189 GLN A O 1
ATOM 2506 N N . PHE A 1 190 ? 2.562 -3.977 1.209 1.00 7.90 190 PHE A N 1
ATOM 2507 C CA . PHE A 1 190 ? 2.507 -3.023 0.104 1.00 9.04 190 PHE A CA 1
ATOM 2508 C C . PHE A 1 190 ? 3.117 -3.575 -1.187 1.00 8.97 190 PHE A C 1
ATOM 2509 O O . PHE A 1 190 ? 2.587 -3.314 -2.267 1.00 10.05 190 PHE A O 1
ATOM 2526 N N . ASP A 1 191 ? 4.179 -4.375 -1.092 1.00 9.55 191 ASP A N 1
ATOM 2527 C CA . ASP A 1 191 ? 4.710 -5.072 -2.276 1.00 10.93 191 ASP A CA 1
ATOM 2528 C C . ASP A 1 191 ? 3.608 -5.885 -2.971 1.00 11.44 191 ASP A C 1
ATOM 2529 O O . ASP A 1 191 ? 3.593 -6.004 -4.196 1.00 12.30 191 ASP A O 1
ATOM 2538 N N . ALA A 1 192 ? 2.713 -6.479 -2.187 1.00 11.25 192 ALA A N 1
ATOM 2539 C CA . ALA A 1 192 ? 1.701 -7.396 -2.716 1.00 11.50 192 ALA A CA 1
ATOM 2540 C C . ALA A 1 192 ? 0.728 -6.721 -3.677 1.00 11.69 192 ALA A C 1
ATOM 2541 O O . ALA A 1 192 ? 0.087 -7.391 -4.485 1.00 13.48 192 ALA A O 1
ATOM 2548 N N . VAL A 1 193 ? 0.620 -5.396 -3.585 1.00 11.02 193 VAL A N 1
ATOM 2549 C CA . VAL A 1 193 ? -0.246 -4.620 -4.467 1.00 11.27 193 VAL A CA 1
ATOM 2550 C C . VAL A 1 193 ? 0.556 -3.679 -5.371 1.00 12.38 193 VAL A C 1
ATOM 2551 O O . VAL A 1 193 ? 0.004 -2.761 -5.986 1.00 13.68 193 VAL A O 1
ATOM 2564 N N . GLY A 1 194 ? 1.854 -3.920 -5.483 1.00 11.93 194 GLY A N 1
ATOM 2565 C CA . GLY A 1 194 ? 2.680 -3.135 -6.382 1.00 12.34 194 GLY A CA 1
ATOM 2566 C C . GLY A 1 194 ? 2.922 -1.712 -5.893 1.00 12.61 194 GLY A C 1
ATOM 2567 O O . GLY A 1 194 ? 3.323 -0.847 -6.673 1.00 13.82 194 GLY A O 1
ATOM 2571 N N . ALA A 1 195 ? 2.667 -1.460 -4.611 1.00 11.69 195 ALA A N 1
ATOM 2572 C CA . ALA A 1 195 ? 3.053 -0.190 -3.996 1.00 10.93 195 ALA A CA 1
ATOM 2573 C C . ALA A 1 195 ? 4.511 -0.251 -3.546 1.00 10.54 195 ALA A C 1
ATOM 2574 O O . ALA A 1 195 ? 5.123 -1.316 -3.548 1.00 12.32 195 ALA A O 1
ATOM 2581 N N . ILE A 1 196 ? 5.058 0.896 -3.159 1.00 10.21 196 ILE A N 1
ATOM 2582 C CA . ILE A 1 196 ? 6.470 1.009 -2.809 1.00 10.83 196 ILE A CA 1
ATOM 2583 C C . ILE A 1 196 ? 6.579 1.371 -1.321 1.00 9.64 196 ILE A C 1
ATOM 2584 O O . ILE A 1 196 ? 6.344 2.518 -0.937 1.00 10.41 196 ILE A O 1
ATOM 2600 N N . PRO A 1 197 ? 6.926 0.397 -0.473 1.00 9.44 197 PRO A N 1
ATOM 2601 C CA . PRO A 1 197 ? 7.016 0.684 0.965 1.00 9.61 197 PRO A CA 1
ATOM 2602 C C . PRO A 1 197 ? 8.336 1.341 1.319 1.00 9.52 197 PRO A C 1
ATOM 2603 O O . PRO A 1 197 ? 9.380 0.997 0.765 1.00 10.84 197 PRO A O 1
ATOM 2614 N N A VAL A 1 198 ? 8.303 2.292 2.237 0.45 9.41 198 VAL A N 1
ATOM 2615 N N B VAL A 1 198 ? 8.271 2.255 2.284 0.55 9.56 198 VAL A N 1
ATOM 2616 C CA A VAL A 1 198 ? 9.544 2.820 2.771 0.45 9.47 198 VAL A CA 1
ATOM 2617 C CA B VAL A 1 198 ? 9.424 3.007 2.764 0.55 10.07 198 VAL A CA 1
ATOM 2618 C C A VAL A 1 198 ? 9.441 2.949 4.270 0.45 9.29 198 VAL A C 1
ATOM 2619 C C B VAL A 1 198 ? 9.404 2.958 4.302 0.55 9.38 198 VAL A C 1
ATOM 2620 O O A VAL A 1 198 ? 8.532 3.567 4.810 0.45 9.36 198 VAL A O 1
ATOM 2621 O O B VAL A 1 198 ? 8.471 3.462 4.920 0.55 9.19 198 VAL A O 1
ATOM 2646 N N . LYS A 1 199 ? 10.396 2.323 4.932 1.00 9.42 199 LYS A N 1
ATOM 2647 C CA . LYS A 1 199 ? 10.440 2.249 6.388 1.00 9.23 199 LYS A CA 1
ATOM 2648 C C . LYS A 1 199 ? 10.970 3.565 6.945 1.00 8.77 199 LYS A C 1
ATOM 2649 O O . LYS A 1 199 ? 12.075 3.974 6.612 1.00 10.16 199 LYS A O 1
ATOM 2669 N N . LYS A 1 200 ? 10.188 4.216 7.799 1.00 8.56 200 LYS A N 1
ATOM 2670 C CA . LYS A 1 200 ? 10.590 5.484 8.406 1.00 9.19 200 LYS A CA 1
ATOM 2671 C C . LYS A 1 200 ? 10.048 5.581 9.824 1.00 8.81 200 LYS A C 1
ATOM 2672 O O . LYS A 1 200 ? 8.982 5.059 10.114 1.00 9.24 200 LYS A O 1
ATOM 2691 N N . PRO A 1 201 ? 10.760 6.293 10.707 1.00 8.72 201 PRO A N 1
ATOM 2692 C CA . PRO A 1 201 ? 10.261 6.485 12.076 1.00 8.66 201 PRO A CA 1
ATOM 2693 C C . PRO A 1 201 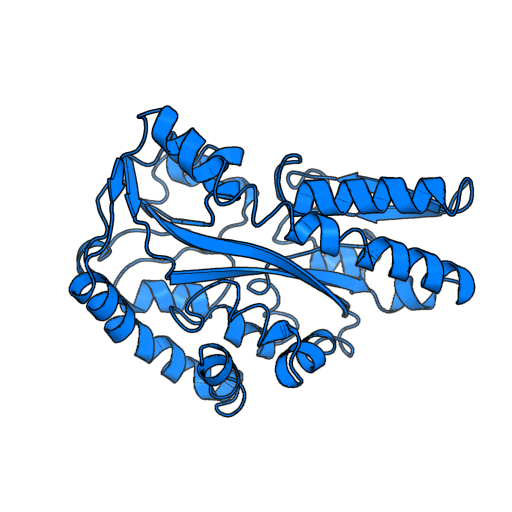? 9.000 7.350 12.113 1.00 7.93 201 PRO A C 1
ATOM 2694 O O . PRO A 1 201 ? 8.800 8.239 11.274 1.00 8.50 201 PRO A O 1
ATOM 2705 N N . PHE A 1 202 ? 8.182 7.108 13.126 1.00 6.85 202 PHE A N 1
ATOM 2706 C CA . PHE A 1 202 ? 6.895 7.762 13.254 1.00 6.48 202 PHE A CA 1
ATOM 2707 C C . PHE A 1 202 ? 7.028 9.275 13.267 1.00 6.89 202 PHE A C 1
ATOM 2708 O O . PHE A 1 202 ? 6.178 9.969 12.721 1.00 7.29 202 PHE A O 1
ATOM 2725 N N . SER A 1 203 ? 8.078 9.797 13.895 1.00 7.32 203 SER A N 1
ATOM 2726 C CA . SER A 1 203 ? 8.240 11.243 14.016 1.00 8.59 203 SER A CA 1
ATOM 2727 C C . SER A 1 203 ? 8.332 11.972 12.676 1.00 8.73 203 SER A C 1
ATOM 2728 O O . SER A 1 203 ? 8.099 13.180 12.615 1.00 10.33 203 SER A O 1
ATOM 2736 N N . GLU A 1 204 ? 8.676 11.256 11.606 1.00 8.93 204 GLU A N 1
ATOM 2737 C CA . GLU A 1 204 ? 8.847 11.878 10.295 1.00 9.99 204 GLU A CA 1
ATOM 2738 C C . GLU A 1 204 ? 7.596 11.871 9.426 1.00 9.26 204 GLU A C 1
ATOM 2739 O O . GLU A 1 204 ? 7.574 12.481 8.372 1.00 10.12 204 GLU A O 1
ATOM 2751 N N . VAL A 1 205 ? 6.565 11.145 9.826 1.00 8.54 205 VAL A N 1
ATOM 2752 C CA . VAL A 1 205 ? 5.488 10.834 8.898 1.00 8.41 205 VAL A CA 1
ATOM 2753 C C . VAL A 1 205 ? 4.746 12.075 8.411 1.00 8.46 205 VAL A C 1
ATOM 2754 O O . VAL A 1 205 ? 4.508 12.219 7.215 1.00 8.63 205 VAL A O 1
ATOM 2767 N N . PHE A 1 206 ? 4.384 12.984 9.308 1.00 8.70 206 PHE A N 1
ATOM 2768 C CA . PHE A 1 206 ? 3.662 14.168 8.882 1.00 9.02 206 PHE A CA 1
ATOM 2769 C C . PHE A 1 206 ? 4.433 14.923 7.791 1.00 8.66 206 PHE A C 1
ATOM 2770 O O . PHE A 1 206 ? 3.871 15.294 6.762 1.00 9.12 206 PHE A O 1
ATOM 2787 N N . THR A 1 207 ? 5.716 15.154 8.021 1.00 9.17 207 THR A N 1
ATOM 2788 C CA . THR A 1 207 ? 6.519 15.920 7.078 1.00 9.46 207 THR A CA 1
ATOM 2789 C C . THR A 1 207 ? 6.673 15.177 5.749 1.00 9.24 207 THR A C 1
ATOM 2790 O O . THR A 1 207 ? 6.649 15.805 4.690 1.00 9.77 207 THR A O 1
ATOM 2801 N N . LEU A 1 208 ? 6.827 13.856 5.796 1.00 8.97 208 LEU A N 1
ATOM 2802 C CA . LEU A 1 208 ? 6.908 13.081 4.569 1.00 8.67 208 LEU A CA 1
ATOM 2803 C C . LEU A 1 208 ? 5.632 13.205 3.745 1.00 8.38 208 LEU A C 1
ATOM 2804 O O . LEU A 1 208 ? 5.695 13.325 2.520 1.00 9.06 208 LEU A O 1
ATOM 2820 N N . LEU A 1 209 ? 4.478 13.163 4.406 1.00 7.92 209 LEU A N 1
ATOM 2821 C CA . LEU A 1 209 ? 3.198 13.320 3.716 1.00 7.86 209 LEU A CA 1
ATOM 2822 C C . LEU A 1 209 ? 3.061 14.742 3.171 1.00 8.00 209 LEU A C 1
ATOM 2823 O O . LEU A 1 209 ? 2.657 14.957 2.019 1.00 8.15 209 LEU A O 1
ATOM 2839 N N . GLN A 1 210 ? 3.362 15.716 4.023 1.00 8.81 210 GLN A N 1
ATOM 2840 C CA . GLN A 1 210 ? 3.208 17.129 3.668 1.00 8.79 210 GLN A CA 1
ATOM 2841 C C . GLN A 1 210 ? 3.975 17.463 2.390 1.00 8.88 210 GLN A C 1
ATOM 2842 O O . GLN A 1 210 ? 3.477 18.156 1.500 1.00 10.01 210 GLN A O 1
ATOM 2856 N N . THR A 1 211 ? 5.205 16.977 2.325 1.00 8.95 211 THR A N 1
ATOM 2857 C CA . THR A 1 211 ? 6.116 17.283 1.234 1.00 9.95 211 THR A CA 1
ATOM 2858 C C . THR A 1 211 ? 5.980 16.343 0.043 1.00 10.19 211 THR A C 1
ATOM 2859 O O . THR A 1 211 ? 6.679 16.511 -0.948 1.00 11.26 211 THR A O 1
ATOM 2870 N N . ARG A 1 212 ? 5.090 15.360 0.145 1.00 9.85 212 ARG A N 1
ATOM 2871 C CA . ARG A 1 212 ? 4.866 14.388 -0.927 1.00 10.00 212 ARG A CA 1
ATOM 2872 C C . ARG A 1 212 ? 6.094 13.532 -1.202 1.00 10.42 212 ARG A C 1
ATOM 2873 O O . ARG A 1 212 ? 6.213 12.936 -2.264 1.00 11.42 212 ARG A O 1
ATOM 2894 N N . ALA A 1 213 ? 6.981 13.411 -0.217 1.00 9.82 213 ALA A N 1
ATOM 2895 C CA . ALA A 1 213 ? 8.037 12.399 -0.274 1.00 10.07 213 ALA A CA 1
ATOM 2896 C C . ALA A 1 213 ? 7.429 10.998 -0.276 1.00 9.21 213 ALA A C 1
ATOM 2897 O O . ALA A 1 213 ? 8.009 10.062 -0.832 1.00 10.43 213 ALA A O 1
ATOM 2904 N N . ILE A 1 214 ? 6.259 10.877 0.348 1.00 9.27 214 ILE A N 1
ATOM 2905 C CA . ILE A 1 214 ? 5.438 9.681 0.248 1.00 9.79 214 ILE A CA 1
ATOM 2906 C C . ILE A 1 214 ? 4.039 10.098 -0.189 1.00 9.36 214 ILE A C 1
ATOM 2907 O O . ILE A 1 214 ? 3.638 11.254 -0.015 1.00 10.12 214 ILE A O 1
ATOM 2923 N N . ASP A 1 215 ? 3.316 9.151 -0.769 1.00 8.75 215 ASP A N 1
ATOM 2924 C CA . ASP A 1 215 ? 1.945 9.354 -1.189 1.00 9.32 215 ASP A CA 1
ATOM 2925 C C . ASP A 1 215 ? 0.933 9.043 -0.096 1.00 9.61 215 ASP A C 1
ATOM 2926 O O . ASP A 1 215 ? -0.117 9.679 -0.028 1.00 11.07 215 ASP A O 1
ATOM 2935 N N . GLY A 1 216 ? 1.239 8.072 0.763 1.00 8.43 216 GLY A N 1
ATOM 2936 C CA . GLY A 1 216 ? 0.267 7.598 1.729 1.00 8.20 216 GLY A CA 1
ATOM 2937 C C . GLY A 1 216 ? 0.911 6.878 2.890 1.00 7.22 216 GLY A C 1
ATOM 2938 O O . GLY A 1 216 ? 2.125 6.757 2.977 1.00 7.69 216 GLY A O 1
ATOM 2942 N N . GLN A 1 217 ? 0.063 6.422 3.802 1.00 7.25 217 GLN A N 1
ATOM 2943 C CA . GLN A 1 217 ? 0.513 5.682 4.970 1.00 7.01 217 GLN A CA 1
ATOM 2944 C C . GLN A 1 217 ? -0.667 4.884 5.517 1.00 6.87 217 GLN A C 1
ATOM 2945 O O . GLN A 1 217 ? -1.741 4.862 4.907 1.00 7.34 217 GLN A O 1
ATOM 2959 N N . GLU A 1 218 ? -0.465 4.193 6.637 1.00 6.58 218 GLU A N 1
ATOM 2960 C CA . GLU A 1 218 ? -1.529 3.412 7.281 1.00 6.10 218 GLU A CA 1
ATOM 2961 C C . GLU A 1 218 ? -1.473 3.712 8.776 1.00 5.44 218 GLU A C 1
ATOM 2962 O O . GLU A 1 218 ? -0.397 3.685 9.387 1.00 6.05 218 GLU A O 1
ATOM 2974 N N . ASN A 1 219 ? -2.620 3.977 9.386 1.00 5.28 219 ASN A N 1
ATOM 2975 C CA . ASN A 1 219 ? -2.626 4.262 10.817 1.00 5.29 219 ASN A CA 1
ATOM 2976 C C . ASN A 1 219 ? -4.040 4.282 11.376 1.00 4.85 219 ASN A C 1
ATOM 2977 O O . ASN A 1 219 ? -5.025 4.233 10.635 1.00 5.72 219 ASN A O 1
ATOM 2988 N N . THR A 1 220 ? -4.131 4.352 12.696 1.00 5.43 220 THR A N 1
ATOM 2989 C CA . THR A 1 220 ? -5.416 4.380 13.358 1.00 5.42 220 THR A CA 1
ATOM 2990 C C . THR A 1 220 ? -5.999 5.785 13.332 1.00 5.46 220 THR A C 1
ATOM 2991 O O . THR A 1 220 ? -5.282 6.771 13.111 1.00 5.85 220 THR A O 1
ATOM 3002 N N . TRP A 1 221 ? -7.292 5.901 13.592 1.00 6.06 221 TRP A N 1
ATOM 3003 C CA . TRP A 1 221 ? -7.918 7.221 13.680 1.00 6.21 221 TRP A CA 1
ATOM 3004 C C . TRP A 1 221 ? -7.196 8.102 14.699 1.00 5.89 221 TRP A C 1
ATOM 3005 O O . TRP A 1 221 ? -7.025 9.291 14.467 1.00 6.69 221 TRP A O 1
ATOM 3026 N N . SER A 1 222 ? -6.803 7.534 15.838 1.00 5.98 222 SER A N 1
ATOM 3027 C CA . SER A 1 222 ? -6.183 8.328 16.896 1.00 5.80 222 SER A CA 1
ATOM 3028 C C . SER A 1 222 ? -4.871 8.945 16.444 1.00 5.66 222 SER A C 1
ATOM 3029 O O . SER A 1 222 ? -4.635 10.125 16.698 1.00 6.38 222 SER A O 1
ATOM 3037 N N . ASN A 1 223 ? -4.004 8.182 15.795 1.00 5.65 223 ASN A N 1
ATOM 3038 C CA . ASN A 1 223 ? -2.761 8.759 15.283 1.00 6.30 223 ASN A CA 1
ATOM 3039 C C . ASN A 1 223 ? -3.009 9.729 14.116 1.00 5.94 223 ASN A C 1
ATOM 3040 O O . ASN A 1 223 ? -2.359 10.776 14.007 1.00 6.89 223 ASN A O 1
ATOM 3051 N N . THR A 1 224 ? -3.956 9.385 13.250 1.00 6.00 224 THR A N 1
ATOM 3052 C CA . THR A 1 224 ? -4.259 10.200 12.084 1.00 6.82 224 THR A CA 1
ATOM 3053 C C . THR A 1 224 ? -4.727 11.584 12.535 1.00 6.98 224 THR A C 1
ATOM 3054 O O . THR A 1 224 ? -4.329 12.603 11.951 1.00 7.43 224 THR A O 1
ATOM 3065 N N . TYR A 1 225 ? -5.580 11.621 13.558 1.00 6.73 225 TYR A N 1
ATOM 3066 C CA . TYR A 1 225 ? -6.072 12.881 14.105 1.00 6.91 225 TYR A CA 1
ATOM 3067 C C . TYR A 1 225 ? -5.006 13.650 14.875 1.00 7.14 225 TYR A C 1
ATOM 3068 O O . TYR A 1 225 ? -4.738 14.819 14.594 1.00 8.20 225 TYR A O 1
ATOM 3086 N N . SER A 1 226 ? -4.365 12.974 15.824 1.00 6.56 226 SER A N 1
ATOM 3087 C CA . SER A 1 226 ? -3.453 13.668 16.727 1.00 7.18 226 SER A CA 1
ATOM 3088 C C . SER A 1 226 ? -2.186 14.170 16.021 1.00 7.41 226 SER A C 1
ATOM 3089 O O . SER A 1 226 ? -1.618 15.166 16.441 1.00 9.45 226 SER A O 1
ATOM 3097 N N . GLN A 1 227 ? -1.764 13.506 14.944 1.00 7.52 227 GLN A N 1
ATOM 3098 C CA . GLN A 1 227 ? -0.598 13.955 14.178 1.00 8.17 227 GLN A CA 1
ATOM 3099 C C . GLN A 1 227 ? -0.968 14.778 12.944 1.00 8.44 227 GLN A C 1
ATOM 3100 O O . GLN A 1 227 ? -0.087 15.197 12.196 1.00 9.13 227 GLN A O 1
ATOM 3114 N N . LYS A 1 228 ? -2.267 14.975 12.715 1.00 8.55 228 LYS A N 1
ATOM 3115 C CA . LYS A 1 228 ? -2.781 15.818 11.622 1.00 8.39 228 LYS A CA 1
ATOM 3116 C C . LYS A 1 228 ? -2.470 15.257 10.241 1.00 7.95 228 LYS A C 1
ATOM 3117 O O . LYS A 1 228 ? -2.390 16.011 9.265 1.00 8.96 228 LYS A O 1
ATOM 3136 N N . PHE A 1 229 ? -2.347 13.942 10.133 1.00 8.07 229 PHE A N 1
ATOM 3137 C CA . PHE A 1 229 ? -2.124 13.343 8.827 1.00 7.68 229 PHE A CA 1
ATOM 3138 C C . PHE A 1 229 ? -3.284 13.684 7.877 1.00 8.12 229 PHE A C 1
ATOM 3139 O O . PHE A 1 229 ? -3.086 13.798 6.671 1.00 8.94 229 PHE A O 1
ATOM 3156 N N . TYR A 1 230 ? -4.486 13.827 8.430 1.00 8.58 230 TYR A N 1
ATOM 3157 C CA . TYR A 1 230 ? -5.662 14.117 7.616 1.00 9.11 230 TYR A CA 1
ATOM 3158 C C . TYR A 1 230 ? -5.607 15.508 6.974 1.00 9.49 230 TYR A C 1
ATOM 3159 O O . TYR A 1 230 ? -6.367 15.779 6.049 1.00 10.81 230 TYR A O 1
ATOM 3177 N N . GLU A 1 231 ? -4.733 16.395 7.460 1.00 8.47 231 GLU A N 1
ATOM 3178 C CA . GLU A 1 231 ? -4.594 17.727 6.869 1.00 9.64 231 GLU A CA 1
ATOM 3179 C C . GLU A 1 231 ? -3.701 17.717 5.629 1.00 9.53 231 GLU A C 1
ATOM 3180 O O . GLU A 1 231 ? -3.642 18.721 4.915 1.00 10.84 231 GLU A O 1
ATOM 3192 N N . VAL A 1 232 ? -3.045 16.593 5.351 1.00 9.08 232 VAL A N 1
ATOM 3193 C CA . VAL A 1 232 ? -2.102 16.504 4.236 1.00 9.44 232 VAL A CA 1
ATOM 3194 C C . VAL A 1 232 ? -2.337 15.244 3.395 1.00 9.22 232 VAL A C 1
ATOM 3195 O O . VAL A 1 232 ? -1.471 14.817 2.625 1.00 9.41 232 VAL A O 1
ATOM 3208 N N . GLN A 1 233 ? -3.538 14.695 3.526 1.00 9.39 233 GLN A N 1
ATOM 3209 C CA . GLN A 1 233 ? -3.976 13.534 2.746 1.00 9.59 233 GLN A CA 1
ATOM 3210 C C . GLN A 1 233 ? -5.413 13.786 2.315 1.00 10.67 233 GLN A C 1
ATOM 3211 O O . GLN A 1 233 ? -6.265 14.023 3.166 1.00 11.34 233 GLN A O 1
ATOM 3225 N N . SER A 1 234 ? -5.707 13.716 1.021 1.00 10.31 234 SER A N 1
ATOM 3226 C CA . SER A 1 234 ? -7.052 14.041 0.566 1.00 10.77 234 SER A CA 1
ATOM 3227 C C . SER A 1 234 ? -8.098 12.950 0.829 1.00 10.25 234 SER A C 1
ATOM 3228 O O . SER A 1 234 ? -9.296 13.258 0.843 1.00 11.22 234 SER A O 1
ATOM 3236 N N . HIS A 1 235 ? -7.670 11.697 1.016 1.00 9.64 235 HIS A N 1
ATOM 3237 C CA . HIS A 1 235 ? -8.600 10.573 1.128 1.00 9.98 235 HIS A CA 1
ATOM 3238 C C . HIS A 1 235 ? -8.172 9.570 2.174 1.00 9.20 235 HIS A C 1
ATOM 3239 O O . HIS A 1 235 ? -7.014 9.161 2.212 1.00 9.33 235 HIS A O 1
ATOM 3254 N N . ILE A 1 236 ? -9.118 9.165 3.014 1.00 8.94 236 ILE A N 1
ATOM 3255 C CA . ILE A 1 236 ? -8.881 8.132 4.024 1.00 9.27 236 ILE A CA 1
ATOM 3256 C C . ILE A 1 236 ? -9.811 6.982 3.710 1.00 9.23 236 ILE A C 1
ATOM 3257 O O . ILE A 1 236 ? -11.023 7.163 3.637 1.00 10.21 236 ILE A O 1
ATOM 3273 N N . THR A 1 237 ? -9.246 5.803 3.507 1.00 8.67 237 THR A N 1
ATOM 3274 C CA . THR A 1 237 ? -10.020 4.628 3.171 1.00 8.71 237 THR A CA 1
ATOM 3275 C C . THR A 1 237 ? -10.144 3.755 4.425 1.00 8.37 237 THR A C 1
ATOM 3276 O O . THR A 1 237 ? -9.140 3.354 5.023 1.00 8.58 237 THR A O 1
ATOM 3287 N N . GLU A 1 238 ? -11.382 3.533 4.851 1.00 8.86 238 GLU A N 1
ATOM 3288 C CA . GLU A 1 238 ? -11.670 2.774 6.067 1.00 9.62 238 GLU A CA 1
ATOM 3289 C C . GLU A 1 238 ? -11.586 1.279 5.776 1.00 9.08 238 GLU A C 1
ATOM 3290 O O . GLU A 1 238 ? -12.584 0.594 5.590 1.00 10.38 238 GLU A O 1
ATOM 3302 N N . SER A 1 239 ? -10.352 0.806 5.752 1.00 7.83 239 SER A N 1
ATOM 3303 C CA . SER A 1 239 ? -9.997 -0.532 5.343 1.00 7.51 239 SER A CA 1
ATOM 3304 C C . SER A 1 239 ? -9.899 -1.516 6.513 1.00 7.57 239 SER A C 1
ATOM 3305 O O . SER A 1 239 ? -10.047 -2.714 6.313 1.00 7.86 239 SER A O 1
ATOM 3313 N N . ASN A 1 240 ? -9.606 -1.027 7.721 1.00 7.32 240 ASN A N 1
ATOM 3314 C CA . ASN A 1 240 ? -9.426 -1.907 8.884 1.00 7.36 240 ASN A CA 1
ATOM 3315 C C . ASN A 1 240 ? -8.538 -3.101 8.542 1.00 7.03 240 ASN A C 1
ATOM 3316 O O . ASN A 1 240 ? -8.829 -4.234 8.931 1.00 7.82 240 ASN A O 1
ATOM 3327 N N . HIS A 1 241 ? -7.432 -2.854 7.844 1.00 7.12 241 HIS A N 1
ATOM 3328 C CA . HIS A 1 241 ? -6.706 -3.931 7.176 1.00 7.35 241 HIS A CA 1
ATOM 3329 C C . HIS A 1 241 ? -5.590 -4.571 8.017 1.00 6.68 241 HIS A C 1
ATOM 3330 O O . HIS A 1 241 ? -4.966 -5.530 7.574 1.00 7.48 241 HIS A O 1
ATOM 3345 N N . GLY A 1 242 ? -5.341 -4.050 9.215 1.00 6.81 242 GLY A N 1
ATOM 3346 C CA . GLY A 1 242 ? -4.370 -4.642 10.128 1.00 6.65 242 GLY A CA 1
ATOM 3347 C C . GLY A 1 242 ? -4.540 -4.005 11.484 1.00 7.07 242 GLY A C 1
ATOM 3348 O O . GLY A 1 242 ? -5.279 -3.025 11.617 1.00 8.20 242 GLY A O 1
ATOM 3352 N N . VAL A 1 243 ? -3.874 -4.543 12.500 1.00 6.62 243 VAL A N 1
ATOM 3353 C CA . VAL A 1 243 ? -3.931 -3.962 13.839 1.00 6.43 243 VAL A CA 1
ATOM 3354 C C . VAL A 1 243 ? -2.659 -3.208 14.161 1.00 5.74 243 VAL A C 1
ATOM 3355 O O . VAL A 1 243 ? -1.567 -3.636 13.804 1.00 6.56 243 VAL A O 1
ATOM 3368 N N . LEU A 1 244 ? -2.828 -2.060 14.821 1.00 5.54 244 LEU A N 1
ATOM 3369 C CA . LEU A 1 244 ? -1.731 -1.349 15.483 1.00 5.92 244 LEU A CA 1
ATOM 3370 C C . LEU A 1 244 ? -1.975 -1.465 16.977 1.00 5.09 244 LEU A C 1
ATOM 3371 O O . LEU A 1 244 ? -2.865 -0.822 17.522 1.00 5.94 244 LEU A O 1
ATOM 3387 N N . ASP A 1 245 ? -1.199 -2.331 17.621 1.00 5.25 245 ASP A N 1
ATOM 3388 C CA . ASP A 1 245 ? -1.209 -2.509 19.069 1.00 5.16 245 ASP A CA 1
ATOM 3389 C C . ASP A 1 245 ? 0.229 -2.463 19.569 1.00 4.81 245 ASP A C 1
ATOM 3390 O O . ASP A 1 245 ? 1.176 -2.464 18.781 1.00 6.01 245 ASP A O 1
ATOM 3399 N N . TYR A 1 246 ? 0.379 -2.427 20.888 1.00 5.20 246 TYR A N 1
ATOM 3400 C CA . TYR A 1 246 ? 1.675 -2.296 21.532 1.00 4.98 246 TYR A CA 1
ATOM 3401 C C . TYR A 1 246 ? 1.976 -3.443 22.481 1.00 5.36 246 TYR A C 1
ATOM 3402 O O . TYR A 1 246 ? 1.069 -4.020 23.065 1.00 5.94 246 TYR A O 1
ATOM 3420 N N . MET A 1 247 ? 3.263 -3.695 22.697 1.00 5.38 247 MET A N 1
ATOM 3421 C CA . MET A 1 247 ? 3.696 -4.450 23.879 1.00 5.87 247 MET A CA 1
ATOM 3422 C C . MET A 1 247 ? 4.411 -3.496 24.822 1.00 5.39 247 MET A C 1
ATOM 3423 O O . MET A 1 247 ? 5.370 -2.840 24.426 1.00 6.11 247 MET A O 1
ATOM 3437 N N . VAL A 1 248 ? 3.924 -3.405 26.056 1.00 5.66 248 VAL A N 1
ATOM 3438 C CA . VAL A 1 248 ? 4.602 -2.650 27.102 1.00 6.34 248 VAL A CA 1
ATOM 3439 C C . VAL A 1 248 ? 5.733 -3.533 27.634 1.00 5.65 248 VAL A C 1
ATOM 3440 O O . VAL A 1 248 ? 5.497 -4.673 28.046 1.00 6.80 248 VAL A O 1
ATOM 3453 N N . VAL A 1 249 ? 6.958 -3.023 27.560 1.00 5.95 249 VAL A N 1
ATOM 3454 C CA . VAL A 1 249 ? 8.140 -3.792 27.923 1.00 6.64 249 VAL A CA 1
ATOM 3455 C C . VAL A 1 249 ? 9.075 -3.025 28.841 1.00 6.84 249 VAL A C 1
ATOM 3456 O O . VAL A 1 249 ? 9.074 -1.799 28.884 1.00 7.62 249 VAL A O 1
ATOM 3469 N N . THR A 1 250 ? 9.881 -3.790 29.563 1.00 7.06 250 THR A N 1
ATOM 3470 C CA . THR A 1 250 ? 10.997 -3.261 30.330 1.00 7.64 250 THR A CA 1
ATOM 3471 C C . THR A 1 250 ? 12.225 -4.127 30.058 1.00 7.29 250 THR A C 1
ATOM 3472 O O . THR A 1 250 ? 12.150 -5.100 29.302 1.00 8.05 250 THR A O 1
ATOM 3483 N N . SER A 1 251 ? 13.358 -3.780 30.654 1.00 8.35 251 SER A N 1
ATOM 3484 C CA . SER A 1 251 ? 14.533 -4.638 30.559 1.00 8.98 251 SER A CA 1
ATOM 3485 C C . SER A 1 251 ? 14.574 -5.587 31.743 1.00 9.42 251 SER A C 1
ATOM 3486 O O . SER A 1 251 ? 14.163 -5.249 32.859 1.00 9.69 251 SER A O 1
ATOM 3494 N N . ASP A 1 252 ? 15.101 -6.775 31.504 1.00 10.58 252 ASP A N 1
ATOM 3495 C CA . ASP A 1 252 ? 15.283 -7.744 32.554 1.00 12.17 252 ASP A CA 1
ATOM 3496 C C . ASP A 1 252 ? 16.148 -7.163 33.664 1.00 11.95 252 ASP A C 1
ATOM 3497 O O . ASP A 1 252 ? 15.870 -7.374 34.844 1.00 13.00 252 ASP A O 1
ATOM 3506 N N . ALA A 1 253 ? 17.195 -6.435 33.287 1.00 12.80 253 ALA A N 1
ATOM 3507 C CA . ALA A 1 253 ? 18.116 -5.900 34.279 1.00 13.88 253 ALA A CA 1
ATOM 3508 C C . ALA A 1 253 ? 17.401 -4.925 35.216 1.00 13.15 253 ALA A C 1
ATOM 3509 O O . ALA A 1 253 ? 17.570 -4.995 36.434 1.00 14.50 253 ALA A O 1
ATOM 3516 N N . PHE A 1 254 ? 16.598 -4.017 34.670 1.00 12.29 254 PHE A N 1
ATOM 3517 C CA . PHE A 1 254 ? 15.870 -3.089 35.526 1.00 11.73 254 PHE A CA 1
ATOM 3518 C C . PHE A 1 254 ? 14.829 -3.816 36.375 1.00 10.94 254 PHE A C 1
ATOM 3519 O O . PHE A 1 254 ? 14.723 -3.598 37.584 1.00 11.81 254 PHE A O 1
ATOM 3536 N N . TRP A 1 255 ? 14.077 -4.706 35.750 1.00 10.58 255 TRP A N 1
ATOM 3537 C CA . TRP A 1 255 ? 12.990 -5.371 36.453 1.00 10.41 255 TRP A CA 1
ATOM 3538 C C . TRP A 1 255 ? 13.536 -6.186 37.636 1.00 11.19 255 TRP A C 1
ATOM 3539 O O . TRP A 1 255 ? 12.977 -6.144 38.729 1.00 11.76 255 TRP A O 1
ATOM 3560 N N . LYS A 1 256 ? 14.643 -6.886 37.417 1.00 12.54 256 LYS A N 1
ATOM 3561 C CA . LYS A 1 256 ? 15.288 -7.654 38.482 1.00 15.43 256 LYS A CA 1
ATOM 3562 C C . LYS A 1 256 ? 15.918 -6.767 39.557 1.00 15.06 256 LYS A C 1
ATOM 3563 O O . LYS A 1 256 ? 16.106 -7.214 40.688 1.00 17.52 256 LYS A O 1
ATOM 3582 N N . SER A 1 257 ? 16.236 -5.518 39.224 1.00 15.12 257 SER A N 1
ATOM 3583 C CA . SER A 1 257 ? 16.896 -4.611 40.172 1.00 15.58 257 SER A CA 1
ATOM 3584 C C . SER A 1 257 ? 15.928 -4.066 41.219 1.00 15.48 257 SER A C 1
ATOM 3585 O O . SER A 1 257 ? 16.356 -3.493 42.226 1.00 17.69 257 SER A O 1
ATOM 3593 N N . LEU A 1 258 ? 14.632 -4.227 40.986 1.00 14.05 258 LEU A N 1
ATOM 3594 C CA . LEU A 1 258 ? 13.637 -3.757 41.944 1.00 13.11 258 LEU A CA 1
ATOM 3595 C C . LEU A 1 258 ? 13.463 -4.737 43.099 1.00 13.08 258 LEU A C 1
ATOM 3596 O O . LEU A 1 258 ? 13.505 -5.951 42.897 1.00 14.25 258 LEU A O 1
ATOM 3612 N N . PRO A 1 259 ? 13.249 -4.218 44.317 1.00 11.87 259 PRO A N 1
ATOM 3613 C CA . PRO A 1 259 ? 12.865 -5.148 45.382 1.00 11.86 259 PRO A CA 1
ATOM 3614 C C . PRO A 1 259 ? 11.501 -5.744 45.059 1.00 11.36 259 PRO A C 1
ATOM 3615 O O . PRO A 1 259 ? 10.658 -5.092 44.443 1.00 11.20 259 PRO A O 1
ATOM 3626 N N . ALA A 1 260 ? 11.278 -6.987 45.461 1.00 11.79 260 ALA A N 1
ATOM 3627 C CA . ALA A 1 260 ? 10.095 -7.708 45.000 1.00 12.16 260 ALA A CA 1
ATOM 3628 C C . ALA A 1 260 ? 8.775 -7.040 45.384 1.00 11.58 260 ALA A C 1
ATOM 3629 O O . ALA A 1 260 ? 7.808 -7.059 44.604 1.00 11.98 260 ALA A O 1
ATOM 3636 N N . ASP A 1 261 ? 8.725 -6.439 46.571 1.00 11.53 261 ASP A N 1
ATOM 3637 C CA . ASP A 1 261 ? 7.491 -5.806 47.014 1.00 11.75 261 ASP A CA 1
ATOM 3638 C C . ASP A 1 261 ? 7.182 -4.543 46.204 1.00 11.67 261 ASP A C 1
ATOM 3639 O O . ASP A 1 261 ? 6.039 -4.334 45.782 1.00 12.33 261 ASP A O 1
ATOM 3648 N N . LYS A 1 262 ? 8.204 -3.748 45.919 1.00 11.39 262 LYS A N 1
ATOM 3649 C CA . LYS A 1 262 ? 8.024 -2.550 45.115 1.00 11.84 262 LYS A CA 1
ATOM 3650 C C . LYS A 1 262 ? 7.683 -2.929 43.675 1.00 11.11 262 LYS A C 1
ATOM 3651 O O . LYS A 1 262 ? 6.841 -2.287 43.039 1.00 11.82 262 LYS A O 1
ATOM 3670 N N . ARG A 1 263 ? 8.344 -3.961 43.158 1.00 10.66 263 ARG A N 1
ATOM 3671 C CA . ARG A 1 263 ? 8.058 -4.445 41.814 1.00 10.80 263 ARG A CA 1
ATOM 3672 C C . ARG A 1 263 ? 6.577 -4.807 41.690 1.00 10.20 263 ARG A C 1
ATOM 3673 O O . ARG A 1 263 ? 5.941 -4.501 40.685 1.00 10.54 263 ARG A O 1
ATOM 3694 N N . LYS A 1 264 ? 6.030 -5.476 42.702 1.00 10.14 264 LYS A N 1
ATOM 3695 C CA . LYS A 1 264 ? 4.630 -5.871 42.664 1.00 10.85 264 LYS A CA 1
ATOM 3696 C C . LYS A 1 264 ? 3.689 -4.667 42.603 1.00 9.32 264 LYS A C 1
ATOM 3697 O O . LYS A 1 264 ? 2.725 -4.668 41.845 1.00 9.71 264 LYS A O 1
ATOM 3716 N N . VAL A 1 265 ? 3.975 -3.629 43.374 1.00 9.53 265 VAL A N 1
ATOM 3717 C CA . VAL A 1 265 ? 3.174 -2.409 43.334 1.00 9.44 265 VAL A CA 1
ATOM 3718 C C . VAL A 1 265 ? 3.266 -1.740 41.951 1.00 8.84 265 VAL A C 1
ATOM 3719 O O . VAL A 1 265 ? 2.249 -1.311 41.375 1.00 9.57 265 VAL A O 1
ATOM 3732 N N . ILE A 1 266 ? 4.477 -1.653 41.408 1.00 8.81 266 ILE A N 1
ATOM 3733 C CA . ILE A 1 266 ? 4.680 -1.061 40.090 1.00 8.76 266 ILE A CA 1
ATOM 3734 C C . ILE A 1 266 ? 3.945 -1.858 39.004 1.00 8.67 266 ILE A C 1
ATOM 3735 O O . ILE A 1 266 ? 3.305 -1.280 38.126 1.00 8.82 266 ILE A O 1
ATOM 3751 N N . LYS A 1 267 ? 4.012 -3.184 39.084 1.00 8.42 267 LYS A N 1
ATOM 3752 C CA . LYS A 1 267 ? 3.338 -4.037 38.107 1.00 8.85 267 LYS A CA 1
ATOM 3753 C C . LYS A 1 267 ? 1.828 -3.853 38.166 1.00 8.64 267 LYS A C 1
ATOM 3754 O O . LYS A 1 267 ? 1.171 -3.760 37.129 1.00 8.53 267 LYS A O 1
ATOM 3773 N N . GLU A 1 268 ? 1.269 -3.772 39.369 1.00 8.69 268 GLU A N 1
ATOM 3774 C CA . GLU A 1 268 ? -0.169 -3.586 39.500 1.00 9.39 268 GLU A CA 1
ATOM 3775 C C . GLU A 1 268 ? -0.589 -2.223 38.943 1.00 8.48 268 GLU A C 1
ATOM 3776 O O . GLU A 1 268 ? -1.632 -2.108 38.295 1.00 9.06 268 GLU A O 1
ATOM 3788 N N . ALA A 1 269 ? 0.233 -1.201 39.166 1.00 8.67 269 ALA A N 1
ATOM 3789 C CA . ALA A 1 269 ? -0.041 0.127 38.626 1.00 8.99 269 ALA A CA 1
ATOM 3790 C C . ALA A 1 269 ? -0.003 0.075 37.100 1.00 8.28 269 ALA A C 1
ATOM 3791 O O . ALA A 1 269 ? -0.839 0.684 36.421 1.00 8.22 269 ALA A O 1
ATOM 3798 N N . LEU A 1 270 ? 0.970 -0.649 36.556 1.00 8.02 270 LEU A N 1
ATOM 3799 C CA . LEU A 1 270 ? 1.057 -0.808 35.115 1.00 8.09 270 LEU A CA 1
ATOM 3800 C C . LEU A 1 270 ? -0.188 -1.498 34.553 1.00 7.75 270 LEU A C 1
ATOM 3801 O O . LEU A 1 270 ? -0.751 -1.065 33.562 1.00 8.18 270 LEU A O 1
ATOM 3817 N N . ASP A 1 271 ? -0.607 -2.590 35.188 1.00 7.65 271 ASP A N 1
ATOM 3818 C CA . ASP A 1 271 ? -1.787 -3.314 34.735 1.00 7.94 271 ASP A CA 1
ATOM 3819 C C . ASP A 1 271 ? -3.006 -2.390 34.691 1.00 7.69 271 ASP A C 1
ATOM 3820 O O . ASP A 1 271 ? -3.783 -2.404 33.738 1.00 8.17 271 ASP A O 1
ATOM 3829 N N . GLU A 1 272 ? -3.192 -1.595 35.740 1.00 7.85 272 GLU A N 1
ATOM 3830 C CA . GLU A 1 272 ? -4.341 -0.700 35.800 1.00 8.59 272 GLU A CA 1
ATOM 3831 C C . GLU A 1 272 ? -4.255 0.398 34.732 1.00 7.36 272 GLU A C 1
ATOM 3832 O O . GLU A 1 272 ? -5.259 0.793 34.141 1.00 7.79 272 GLU A O 1
ATOM 3844 N N A SER A 1 273 ? -3.048 0.873 34.482 0.51 6.77 273 SER A N 1
ATOM 3845 N N B SER A 1 273 ? -3.041 0.863 34.459 0.49 6.93 273 SER A N 1
ATOM 3846 C CA A SER A 1 273 ? -2.835 1.896 33.467 0.51 6.40 273 SER A CA 1
ATOM 3847 C CA B SER A 1 273 ? -2.842 1.905 33.449 0.49 6.70 273 SER A CA 1
ATOM 3848 C C A SER A 1 273 ? -3.153 1.355 32.065 0.51 6.48 273 SER A C 1
ATOM 3849 C C B SER A 1 273 ? -3.089 1.377 32.032 0.49 6.71 273 SER A C 1
ATOM 3850 O O A SER A 1 273 ? -3.713 2.063 31.234 0.51 6.69 273 SER A O 1
ATOM 3851 O O B SER A 1 273 ? -3.542 2.115 31.161 0.49 6.87 273 SER A O 1
ATOM 3866 N N . ILE A 1 274 ? -2.783 0.103 31.813 1.00 6.50 274 ILE A N 1
ATOM 3867 C CA . ILE A 1 274 ? -3.081 -0.548 30.542 1.00 6.82 274 ILE A CA 1
ATOM 3868 C C . ILE A 1 274 ? -4.598 -0.685 30.382 1.00 6.67 274 ILE A C 1
ATOM 3869 O O . ILE A 1 274 ? -5.138 -0.436 29.299 1.00 7.15 274 ILE A O 1
ATOM 3886 N N . ALA A 1 275 ? -5.305 -1.069 31.444 1.00 7.26 275 ALA A N 1
ATOM 3887 C CA . ALA A 1 275 ? -6.755 -1.168 31.353 1.00 8.20 275 ALA A CA 1
ATOM 3888 C C . ALA A 1 275 ? -7.375 0.177 30.974 1.00 7.88 275 ALA A C 1
ATOM 3889 O O . ALA A 1 275 ? -8.279 0.253 30.134 1.00 8.60 275 ALA A O 1
ATOM 3896 N N . LEU A 1 276 ? -6.897 1.245 31.600 1.00 7.95 276 LEU A N 1
ATOM 3897 C CA . LEU A 1 276 ? -7.394 2.567 31.271 1.00 8.38 276 LEU A CA 1
ATOM 3898 C C . LEU A 1 276 ? -7.038 2.919 29.823 1.00 7.31 276 LEU A C 1
ATOM 3899 O O . LEU A 1 276 ? -7.878 3.424 29.074 1.00 7.60 276 LEU A O 1
ATOM 3915 N N . GLY A 1 277 ? -5.797 2.662 29.421 1.00 6.91 277 GLY A N 1
ATOM 3916 C CA . GLY A 1 277 ? -5.392 2.942 28.057 1.00 6.71 277 GLY A CA 1
ATOM 3917 C C . GLY A 1 277 ? -6.233 2.217 27.026 1.00 6.16 277 GLY A C 1
ATOM 3918 O O . GLY A 1 277 ? -6.544 2.777 25.981 1.00 6.58 277 GLY A O 1
ATOM 3922 N N . ASN A 1 278 ? -6.596 0.972 27.312 1.00 6.63 278 ASN A N 1
ATOM 3923 C CA . ASN A 1 278 ? -7.434 0.209 26.397 1.00 6.70 278 ASN A CA 1
ATOM 3924 C C . ASN A 1 278 ? -8.815 0.846 26.244 1.00 7.06 278 ASN A C 1
ATOM 3925 O O . ASN A 1 278 ? -9.392 0.864 25.151 1.00 7.62 278 ASN A O 1
ATOM 3936 N N . LYS A 1 279 ? -9.374 1.333 27.343 1.00 6.87 279 LYS A N 1
ATOM 3937 C CA . LYS A 1 279 ? -10.659 2.028 27.304 1.00 7.51 279 LYS A CA 1
ATOM 3938 C C . LYS A 1 279 ? -10.547 3.293 26.458 1.00 7.14 279 LYS A C 1
ATOM 3939 O O . LYS A 1 279 ? -11.378 3.552 25.591 1.00 7.61 279 LYS A O 1
ATOM 3958 N N A ILE A 1 280 ? -9.500 4.075 26.705 0.56 7.25 280 ILE A N 1
ATOM 3959 N N B ILE A 1 280 ? -9.483 4.050 26.681 0.44 6.79 280 ILE A N 1
ATOM 3960 C CA A ILE A 1 280 ? -9.247 5.282 25.929 0.56 7.26 280 ILE A CA 1
ATOM 3961 C CA B ILE A 1 280 ? -9.246 5.275 25.935 0.44 6.25 280 ILE A CA 1
ATOM 3962 C C A ILE A 1 280 ? -9.085 4.940 24.445 0.56 6.14 280 ILE A C 1
ATOM 3963 C C B ILE A 1 280 ? -8.983 4.997 24.450 0.44 5.87 280 ILE A C 1
ATOM 3964 O O A ILE A 1 280 ? -9.618 5.641 23.585 0.56 6.11 280 ILE A O 1
ATOM 3965 O O B ILE A 1 280 ? -9.352 5.795 23.595 0.44 6.06 280 ILE A O 1
ATOM 3996 N N . ALA A 1 281 ? -8.375 3.861 24.133 1.00 5.86 281 ALA A N 1
ATOM 3997 C CA . ALA A 1 281 ? -8.162 3.484 22.736 1.00 6.48 281 ALA A CA 1
ATOM 3998 C C . ALA A 1 281 ? -9.495 3.336 22.010 1.00 6.22 281 ALA A C 1
ATOM 3999 O O . ALA A 1 281 ? -9.676 3.824 20.891 1.00 6.97 281 ALA A O 1
ATOM 4007 N N . ALA A 1 282 ? -10.443 2.658 22.644 1.00 6.83 282 ALA A N 1
ATOM 4008 C CA . ALA A 1 282 ? -11.727 2.410 22.024 1.00 7.07 282 A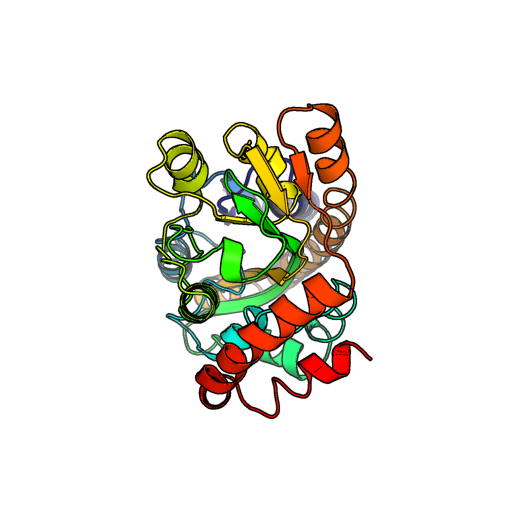LA A CA 1
ATOM 4009 C C . ALA A 1 282 ? -12.508 3.716 21.913 1.00 7.32 282 ALA A C 1
ATOM 4010 O O . ALA A 1 282 ? -13.191 3.966 20.925 1.00 8.26 282 ALA A O 1
ATOM 4017 N N . GLU A 1 283 ? -12.424 4.556 22.940 1.00 7.03 283 GLU A N 1
ATOM 4018 C CA . GLU A 1 283 ? -13.100 5.845 22.906 1.00 7.37 283 GLU A CA 1
ATOM 4019 C C . GLU A 1 283 ? -12.539 6.748 21.800 1.00 7.43 283 GLU A C 1
ATOM 4020 O O . GLU A 1 283 ? -13.293 7.359 21.045 1.00 8.70 283 GLU A O 1
ATOM 4032 N N . LYS A 1 284 ? -11.216 6.821 21.695 1.00 7.47 284 LYS A N 1
ATOM 4033 C CA . LYS A 1 284 ? -10.573 7.690 20.715 1.00 7.60 284 LYS A CA 1
ATOM 4034 C C . LYS A 1 284 ? -10.797 7.198 19.292 1.00 7.73 284 LYS A C 1
ATOM 4035 O O . LYS A 1 284 ? -10.884 7.996 18.372 1.00 8.92 284 LYS A O 1
ATOM 4054 N N . ASP A 1 285 ? -10.928 5.898 19.100 1.00 8.03 285 ASP A N 1
ATOM 4055 C CA . ASP A 1 285 ? -11.145 5.403 17.770 1.00 8.93 285 ASP A CA 1
ATOM 4056 C C . ASP A 1 285 ? -12.437 6.010 17.214 1.00 9.34 285 ASP A C 1
ATOM 4057 O O . ASP A 1 285 ? -12.486 6.427 16.051 1.00 12.01 285 ASP A O 1
ATOM 4066 N N A ASN A 1 286 ? -13.484 6.071 18.034 0.55 8.67 286 ASN A N 1
ATOM 4067 N N B ASN A 1 286 ? -13.470 6.075 18.046 0.45 9.31 286 ASN A N 1
ATOM 4068 C CA A ASN A 1 286 ? -14.741 6.693 17.626 0.55 9.62 286 ASN A CA 1
ATOM 4069 C CA B ASN A 1 286 ? -14.719 6.699 17.645 0.45 10.33 286 ASN A CA 1
ATOM 4070 C C A ASN A 1 286 ? -14.683 8.228 17.612 0.55 9.04 286 ASN A C 1
ATOM 4071 C C B ASN A 1 286 ? -14.615 8.223 17.584 0.45 9.31 286 ASN A C 1
ATOM 4072 O O A ASN A 1 286 ? -15.119 8.856 16.648 0.55 9.69 286 ASN A O 1
ATOM 4073 O O B ASN A 1 286 ? -14.953 8.832 16.569 0.45 9.71 286 ASN A O 1
ATOM 4094 N N . GLU A 1 287 ? -14.138 8.832 18.664 1.00 8.40 287 GLU A N 1
ATOM 4095 C CA . GLU A 1 287 ? -14.091 10.286 18.766 1.00 8.75 287 GLU A CA 1
ATOM 4096 C C . GLU A 1 287 ? -13.276 10.908 17.654 1.00 8.54 287 GLU A C 1
ATOM 4097 O O . GLU A 1 287 ? -13.681 11.908 17.057 1.00 9.27 287 GLU A O 1
ATOM 4110 N N . ASP A 1 288 ? -12.107 10.342 17.385 1.00 7.88 288 ASP A N 1
ATOM 4111 C CA . ASP A 1 288 ? -11.175 10.950 16.460 1.00 7.68 288 ASP A CA 1
ATOM 4112 C C . ASP A 1 288 ? -11.594 10.755 15.007 1.00 8.19 288 ASP A C 1
ATOM 4113 O O . ASP A 1 288 ? -11.356 11.637 14.187 1.00 9.07 288 ASP A O 1
ATOM 4122 N N . LYS A 1 289 ? -12.239 9.638 14.679 1.00 8.41 289 LYS A N 1
ATOM 4123 C CA . LYS A 1 289 ? -12.852 9.505 13.369 1.00 8.59 289 LYS A CA 1
ATOM 4124 C C . LYS A 1 289 ? -13.844 10.655 13.156 1.00 8.69 289 LYS A C 1
ATOM 4125 O O . LYS A 1 289 ? -13.838 11.320 12.116 1.00 9.50 289 LYS A O 1
ATOM 4144 N N . GLN A 1 290 ? -14.710 10.899 14.135 1.00 9.65 290 GLN A N 1
ATOM 4145 C CA . GLN A 1 290 ? -15.699 11.971 14.008 1.00 10.85 290 GLN A CA 1
ATOM 4146 C C . GLN A 1 290 ? -15.058 13.356 13.891 1.00 10.18 290 GLN A C 1
ATOM 4147 O O . GLN A 1 290 ? -15.516 14.171 13.096 1.00 11.00 290 GLN A O 1
ATOM 4161 N N . LEU A 1 291 ? -14.007 13.625 14.660 1.00 9.64 291 LEU A N 1
ATOM 4162 C CA . LEU A 1 291 ? -13.346 14.924 14.554 1.00 9.72 291 LEU A CA 1
ATOM 4163 C C . LEU A 1 291 ? -12.729 15.132 13.173 1.00 9.83 291 LEU A C 1
ATOM 4164 O O . LEU A 1 291 ? -12.767 16.237 12.633 1.00 11.03 291 LEU A O 1
ATOM 4180 N N . ILE A 1 292 ? -12.171 14.071 12.594 1.00 9.58 292 ILE A N 1
ATOM 4181 C CA . ILE A 1 292 ? -11.637 14.161 11.237 1.00 9.64 292 ILE A CA 1
ATOM 4182 C C . ILE A 1 292 ? -12.755 14.463 10.238 1.00 11.03 292 ILE A C 1
ATOM 4183 O O . ILE A 1 292 ? -12.627 15.341 9.381 1.00 12.01 292 ILE A O 1
ATOM 4199 N N . LEU A 1 293 ? -13.869 13.758 10.358 1.00 12.05 293 LEU A N 1
ATOM 4200 C CA . LEU A 1 293 ? -15.009 14.029 9.492 1.00 14.21 293 LEU A CA 1
ATOM 4201 C C . LEU A 1 293 ? -15.494 15.477 9.663 1.00 15.26 293 LEU A C 1
ATOM 4202 O O . LEU A 1 293 ? -15.771 16.168 8.670 1.00 16.12 293 LEU A O 1
ATOM 4218 N N . ASP A 1 294 ? -15.588 15.935 10.913 1.00 16.01 294 ASP A N 1
ATOM 4219 C CA . ASP A 1 294 ? -16.058 17.296 11.197 1.00 17.30 294 ASP A CA 1
ATOM 4220 C C . ASP A 1 294 ? -15.219 18.347 10.467 1.00 17.90 294 ASP A C 1
ATOM 4221 O O . ASP A 1 294 ? -15.724 19.406 10.095 1.00 18.92 294 ASP A O 1
ATOM 4230 N N . SER A 1 295 ? -13.929 18.076 10.295 1.00 16.94 295 SER A N 1
ATOM 4231 C CA . SER A 1 295 ? -13.017 19.057 9.703 1.00 16.35 295 SER A CA 1
ATOM 4232 C C . SER A 1 295 ? -13.308 19.318 8.232 1.00 16.38 295 SER A C 1
ATOM 4233 O O . SER A 1 295 ? -12.978 20.384 7.713 1.00 17.55 295 SER A O 1
ATOM 4241 N N . LYS A 1 296 ? -13.910 18.339 7.564 1.00 16.31 296 LYS A N 1
ATOM 4242 C CA . LYS A 1 296 ? -14.174 18.400 6.127 1.00 17.59 296 LYS A CA 1
ATOM 4243 C C . LYS A 1 296 ? -12.899 18.510 5.275 1.00 16.77 296 LYS A C 1
ATOM 4244 O O . LYS A 1 296 ? -12.975 18.880 4.109 1.00 17.97 296 LYS A O 1
ATOM 4263 N N . LEU A 1 297 ? -11.741 18.164 5.834 1.00 15.06 297 LEU A N 1
ATOM 4264 C CA . LEU A 1 297 ? -10.475 18.310 5.115 1.00 14.65 297 LEU A CA 1
ATOM 4265 C C . LEU A 1 297 ? -10.060 17.078 4.338 1.00 14.44 297 LEU A C 1
ATOM 4266 O O . LEU A 1 297 ? -9.218 17.150 3.452 1.00 16.13 297 LEU A O 1
ATOM 4282 N N . SER A 1 298 ? -10.637 15.939 4.683 1.00 13.84 298 SER A N 1
ATOM 4283 C CA . SER A 1 298 ? -10.258 14.695 4.044 1.00 14.61 298 SER A CA 1
ATOM 4284 C C . SER A 1 298 ? -11.491 13.840 3.824 1.00 15.54 298 SER A C 1
ATOM 4285 O O . SER A 1 298 ? -12.353 13.724 4.701 1.00 17.96 298 SER A O 1
ATOM 4293 N N . GLN A 1 299 ? -11.575 13.244 2.645 1.00 13.99 299 GLN A N 1
ATOM 4294 C CA . GLN A 1 299 ? -12.758 12.488 2.267 1.00 14.45 299 GLN A CA 1
ATOM 4295 C C . GLN A 1 299 ? -12.663 11.054 2.740 1.00 12.79 299 GLN A C 1
ATOM 4296 O O . GLN A 1 299 ? -11.708 10.358 2.425 1.00 12.58 299 GLN A O 1
ATOM 4310 N N . LEU A 1 300 ? -13.691 10.609 3.451 1.00 13.40 300 LEU A N 1
ATOM 4311 C CA . LEU A 1 300 ? -13.816 9.225 3.868 1.00 14.18 300 LEU A CA 1
ATOM 4312 C C . LEU A 1 300 ? -14.254 8.336 2.702 1.00 14.76 300 LEU A C 1
ATOM 4313 O O . LEU A 1 300 ? -15.220 8.639 2.000 1.00 17.10 300 LEU A O 1
ATOM 4329 N N . VAL A 1 301 ? -13.556 7.221 2.529 1.00 13.57 301 VAL A N 1
ATOM 4330 C CA . VAL A 1 301 ? -13.834 6.245 1.483 1.00 13.94 301 VAL A CA 1
ATOM 4331 C C . VAL A 1 301 ? -14.198 4.947 2.199 1.00 13.62 301 VAL A C 1
ATOM 4332 O O . VAL A 1 301 ? -13.448 4.462 3.043 1.00 13.86 301 VAL A O 1
ATOM 4345 N N . THR A 1 302 ? -15.372 4.420 1.889 1.00 13.96 302 THR A N 1
ATOM 4346 C CA . THR A 1 302 ? -15.877 3.198 2.492 1.00 15.35 302 THR A CA 1
ATOM 4347 C C . THR A 1 302 ? -15.724 2.066 1.479 1.00 15.22 302 THR A C 1
ATOM 4348 O O . THR A 1 302 ? -15.800 2.308 0.288 1.00 17.66 302 THR A O 1
ATOM 4359 N N . LEU A 1 303 ? -15.490 0.843 1.947 1.00 14.00 303 LEU A N 1
ATOM 4360 C CA . LEU A 1 303 ? -15.371 -0.323 1.066 1.00 13.91 303 LEU A CA 1
ATOM 4361 C C . LEU A 1 303 ? -16.651 -1.138 1.079 1.00 15.05 303 LEU A C 1
ATOM 4362 O O . LEU A 1 303 ? -17.183 -1.442 2.145 1.00 16.11 303 LEU A O 1
ATOM 4378 N N . SER A 1 304 ? -17.134 -1.511 -0.100 1.00 14.85 304 SER A N 1
ATOM 4379 C CA . SER A 1 304 ? -18.214 -2.479 -0.192 1.00 16.34 304 SER A CA 1
ATOM 4380 C C . SER A 1 304 ? -17.691 -3.855 0.210 1.00 15.78 304 SER A C 1
ATOM 4381 O O . SER A 1 304 ? -16.488 -4.084 0.274 1.00 15.22 304 SER A O 1
ATOM 4389 N N . PRO A 1 305 ? -18.598 -4.790 0.471 1.00 16.16 305 PRO A N 1
ATOM 4390 C CA . PRO A 1 305 ? -18.131 -6.129 0.840 1.00 16.23 305 PRO A CA 1
ATOM 4391 C C . PRO A 1 305 ? -17.228 -6.752 -0.219 1.00 14.63 305 PRO A C 1
ATOM 4392 O O . PRO A 1 305 ? -16.202 -7.340 0.134 1.00 14.47 305 PRO A O 1
ATOM 4403 N N . ALA A 1 306 ? -17.593 -6.631 -1.493 1.00 13.98 306 ALA A N 1
ATOM 4404 C CA . ALA A 1 306 ? -16.767 -7.174 -2.555 1.00 13.31 306 ALA A CA 1
ATOM 4405 C C . ALA A 1 306 ? -15.436 -6.445 -2.650 1.00 12.95 306 ALA A C 1
ATOM 4406 O O . ALA A 1 306 ? -14.418 -7.061 -2.935 1.00 12.83 306 ALA A O 1
ATOM 4413 N N . GLU A 1 307 ? -15.446 -5.133 -2.427 1.00 12.47 307 GLU A N 1
ATOM 4414 C CA . GLU A 1 307 ? -14.210 -4.377 -2.447 1.00 12.21 307 GLU A CA 1
ATOM 4415 C C . GLU A 1 307 ? -13.290 -4.851 -1.329 1.00 10.68 307 GLU A C 1
ATOM 4416 O O . GLU A 1 307 ? -12.106 -5.075 -1.548 1.00 10.83 307 GLU A O 1
ATOM 4428 N N . ARG A 1 308 ? -13.825 -5.007 -0.121 1.00 10.83 308 ARG A N 1
ATOM 4429 C CA . ARG A 1 308 ? -13.005 -5.510 0.977 1.00 10.71 308 ARG A CA 1
ATOM 4430 C C . ARG A 1 308 ? -12.432 -6.881 0.621 1.00 10.37 308 ARG A C 1
ATOM 4431 O O . ARG A 1 308 ? -11.252 -7.147 0.868 1.00 10.33 308 ARG A O 1
ATOM 4452 N N . GLN A 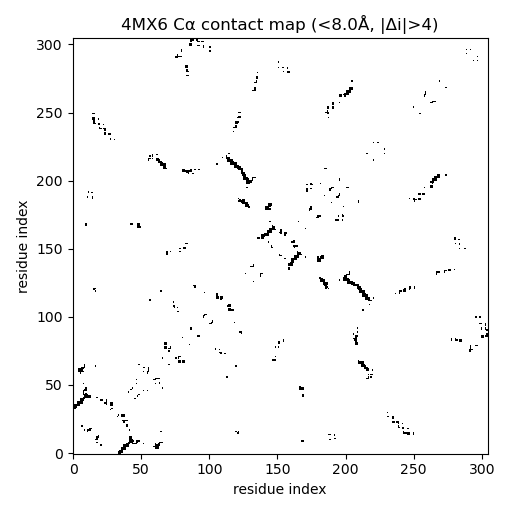1 309 ? -13.252 -7.754 0.055 1.00 10.67 309 GLN A N 1
ATOM 4453 C CA . GLN A 1 309 ? -12.790 -9.109 -0.236 1.00 11.55 309 GLN A CA 1
ATOM 4454 C C . GLN A 1 309 ? -11.657 -9.099 -1.263 1.00 11.04 309 GLN A C 1
ATOM 4455 O O . GLN A 1 309 ? -10.747 -9.923 -1.190 1.00 11.72 309 GLN A O 1
ATOM 4469 N N . GLN A 1 310 ? -11.685 -8.158 -2.206 1.00 10.61 310 GLN A N 1
ATOM 4470 C CA . GLN A 1 310 ? -10.592 -8.071 -3.170 1.00 11.75 310 GLN A CA 1
ATOM 4471 C C . GLN A 1 310 ? -9.279 -7.763 -2.447 1.00 10.78 310 GLN A C 1
ATOM 4472 O O . GLN A 1 310 ? -8.233 -8.339 -2.746 1.00 11.38 310 GLN A O 1
ATOM 4486 N N . TRP A 1 311 ? -9.334 -6.846 -1.489 1.00 9.27 311 TRP A N 1
ATOM 4487 C CA . TRP A 1 311 ? -8.153 -6.541 -0.681 1.00 9.04 311 TRP A CA 1
ATOM 4488 C C . TRP A 1 311 ? -7.698 -7.743 0.160 1.00 10.01 311 TRP A C 1
ATOM 4489 O O . TRP A 1 311 ? -6.506 -8.030 0.265 1.00 10.56 311 TRP A O 1
ATOM 4510 N N . VAL A 1 312 ? -8.644 -8.429 0.782 1.00 10.03 312 VAL A N 1
ATOM 4511 C CA . VAL A 1 312 ? -8.294 -9.606 1.573 1.00 11.11 312 VAL A CA 1
ATOM 4512 C C . VAL A 1 312 ? -7.558 -10.626 0.708 1.00 11.97 312 VAL A C 1
ATOM 4513 O O . VAL A 1 312 ? -6.505 -11.155 1.094 1.00 12.55 312 VAL A O 1
ATOM 4526 N N . ASP A 1 313 ? -8.120 -10.910 -0.459 1.00 11.79 313 ASP A N 1
ATOM 4527 C CA . ASP A 1 313 ? -7.594 -11.966 -1.313 1.00 12.58 313 ASP A CA 1
ATOM 4528 C C . ASP A 1 313 ? -6.173 -11.691 -1.792 1.00 12.43 313 ASP A C 1
ATOM 4529 O O . ASP A 1 313 ? -5.336 -12.590 -1.808 1.00 13.96 313 ASP A O 1
ATOM 4538 N N . VAL A 1 314 ? -5.906 -10.453 -2.199 1.00 11.75 314 VAL A N 1
ATOM 4539 C CA . VAL A 1 314 ? -4.592 -10.099 -2.713 1.00 11.53 314 VAL A CA 1
ATOM 4540 C C . VAL A 1 314 ? -3.522 -10.084 -1.607 1.00 9.53 314 VAL A C 1
ATOM 4541 O O . VAL A 1 314 ? -2.325 -10.181 -1.891 1.00 10.33 314 VAL A O 1
ATOM 4554 N N . MET A 1 315 ? -3.947 -9.987 -0.349 1.00 9.16 315 MET A N 1
ATOM 4555 C CA . MET A 1 315 ? -3.024 -9.932 0.783 1.00 8.92 315 MET A CA 1
ATOM 4556 C C . MET A 1 315 ? -2.678 -11.304 1.365 1.00 8.82 315 MET A C 1
ATOM 4557 O O . MET A 1 315 ? -1.703 -11.424 2.087 1.00 8.97 315 MET A O 1
ATOM 4571 N N . LYS A 1 316 ? -3.466 -12.331 1.059 1.00 8.83 316 LYS A N 1
ATOM 4572 C CA . LYS A 1 316 ? -3.224 -13.662 1.615 1.00 8.99 316 LYS A CA 1
ATOM 4573 C C . LYS A 1 316 ? -1.825 -14.198 1.309 1.00 8.56 316 LYS A C 1
ATOM 4574 O O . LYS A 1 316 ? -1.235 -14.849 2.162 1.00 8.85 316 LYS A O 1
ATOM 4593 N N . PRO A 1 317 ? -1.263 -13.908 0.117 1.00 8.76 317 PRO A N 1
ATOM 4594 C CA . PRO A 1 317 ? 0.107 -14.390 -0.113 1.00 9.02 317 PRO A CA 1
ATOM 4595 C C . PRO A 1 317 ? 1.152 -13.841 0.869 1.00 9.20 317 PRO A C 1
ATOM 4596 O O . PRO A 1 317 ? 2.217 -14.452 1.019 1.00 9.78 317 PRO A O 1
ATOM 4607 N N . VAL A 1 318 ? 0.874 -12.724 1.533 1.00 8.48 318 VAL A N 1
ATOM 4608 C CA . VAL A 1 318 ? 1.794 -12.222 2.556 1.00 8.76 318 VAL A CA 1
ATOM 4609 C C . VAL A 1 318 ? 1.851 -13.219 3.711 1.00 8.65 318 VAL A C 1
ATOM 4610 O O . VAL A 1 318 ? 2.914 -13.474 4.274 1.00 9.79 318 VAL A O 1
ATOM 4623 N N . TRP A 1 319 ? 0.709 -13.793 4.064 1.00 8.76 319 TRP A N 1
ATOM 4624 C CA . TRP A 1 319 ? 0.711 -14.812 5.107 1.00 9.26 319 TRP A CA 1
ATOM 4625 C C . TRP A 1 319 ? 1.564 -15.998 4.670 1.00 9.79 319 TRP A C 1
ATOM 4626 O O . TRP A 1 319 ? 2.321 -16.555 5.460 1.00 10.02 319 TRP A O 1
ATOM 4647 N N . SER A 1 320 ? 1.438 -16.393 3.406 1.00 9.55 320 SER A N 1
ATOM 4648 C CA . SER A 1 320 ? 2.209 -17.523 2.890 1.00 10.63 320 SER A CA 1
ATOM 4649 C C . SER A 1 320 ? 3.710 -17.248 2.931 1.00 11.36 320 SER A C 1
ATOM 4650 O O . SER A 1 320 ? 4.508 -18.139 3.226 1.00 12.82 320 SER A O 1
ATOM 4658 N N . LYS A 1 321 ? 4.103 -16.012 2.646 1.00 10.98 321 LYS A N 1
ATOM 4659 C CA . LYS A 1 321 ? 5.512 -15.647 2.681 1.00 11.70 321 LYS A CA 1
ATOM 4660 C C . LYS A 1 321 ? 6.113 -15.799 4.084 1.00 12.09 321 LYS A C 1
ATOM 4661 O O . LYS A 1 321 ? 7.269 -16.177 4.234 1.00 14.20 321 LYS A O 1
ATOM 4680 N N . PHE A 1 322 ? 5.321 -15.508 5.108 1.00 11.22 322 PHE A N 1
ATOM 4681 C CA . PHE A 1 322 ? 5.824 -15.504 6.479 1.00 12.01 322 PHE A CA 1
ATOM 4682 C C . PHE A 1 322 ? 5.424 -16.724 7.309 1.00 12.80 322 PHE A C 1
ATOM 4683 O O . PHE A 1 322 ? 5.810 -16.840 8.477 1.00 13.91 322 PHE A O 1
ATOM 4700 N N . GLU A 1 323 ? 4.683 -17.649 6.715 1.00 12.32 323 GLU A N 1
ATOM 4701 C CA . GLU A 1 323 ? 4.115 -18.735 7.504 1.00 13.99 323 GLU A CA 1
ATOM 4702 C C . GLU A 1 323 ? 5.190 -19.517 8.284 1.00 17.11 323 GLU A C 1
ATOM 4703 O O . GLU A 1 323 ? 4.982 -19.889 9.444 1.00 17.22 323 GLU A O 1
ATOM 4715 N N . ASP A 1 324 ? 6.345 -19.761 7.671 1.00 20.08 324 ASP A N 1
ATOM 4716 C CA . ASP A 1 324 ? 7.407 -20.506 8.368 1.00 23.60 324 ASP A CA 1
ATOM 4717 C C . ASP A 1 324 ? 7.939 -19.795 9.615 1.00 24.36 324 ASP A C 1
ATOM 4718 O O . ASP A 1 324 ? 8.081 -20.421 10.673 1.00 25.79 324 ASP A O 1
ATOM 4727 N N . GLN A 1 325 ? 8.265 -18.511 9.485 1.00 23.44 325 GLN A N 1
ATOM 4728 C CA . GLN A 1 325 ? 8.832 -17.735 10.588 1.00 23.02 325 GLN A CA 1
ATOM 4729 C C . GLN A 1 325 ? 7.850 -17.559 11.725 1.00 21.79 325 GLN A C 1
ATOM 4730 O O . GLN A 1 325 ? 8.237 -17.462 12.894 1.00 22.60 325 GLN A O 1
ATOM 4744 N N . VAL A 1 326 ? 6.576 -17.471 11.380 1.00 20.09 326 VAL A N 1
ATOM 4745 C CA . VAL A 1 326 ? 5.579 -17.105 12.354 1.00 19.34 326 VAL A CA 1
ATOM 4746 C C . VAL A 1 326 ? 5.007 -18.344 13.015 1.00 17.95 326 VAL A C 1
ATOM 4747 O O . VAL A 1 326 ? 4.685 -18.334 14.206 1.00 17.83 326 VAL A O 1
ATOM 4760 N N . GLY A 1 327 ? 4.903 -19.414 12.230 1.00 16.61 327 GLY A N 1
ATOM 4761 C CA . GLY A 1 327 ? 4.304 -20.661 12.676 1.00 16.13 327 GLY A CA 1
ATOM 4762 C C . GLY A 1 327 ? 2.892 -20.810 12.142 1.00 15.38 327 GLY A C 1
ATOM 4763 O O . GLY A 1 327 ? 2.017 -20.011 12.450 1.00 15.41 327 GLY A O 1
ATOM 4767 N N . LYS A 1 328 ? 2.658 -21.849 11.349 1.00 14.19 328 LYS A N 1
ATOM 4768 C CA . LYS A 1 328 ? 1.313 -22.112 10.850 1.00 13.94 328 LYS A CA 1
ATOM 4769 C C . LYS A 1 328 ? 0.320 -22.260 12.000 1.00 12.98 328 LYS A C 1
ATOM 4770 O O . LYS A 1 328 ? -0.808 -21.792 11.908 1.00 12.53 328 LYS A O 1
ATOM 4789 N N A ASP A 1 329 ? 0.750 -22.920 13.074 0.52 13.24 329 ASP A N 1
ATOM 4790 N N B ASP A 1 329 ? 0.739 -22.897 13.086 0.48 13.00 329 ASP A N 1
ATOM 4791 C CA A ASP A 1 329 ? -0.085 -23.122 14.253 0.52 13.74 329 ASP A CA 1
ATOM 4792 C CA B ASP A 1 329 ? -0.140 -23.096 14.228 0.48 13.31 329 ASP A CA 1
ATOM 4793 C C A ASP A 1 329 ? -0.515 -21.784 14.861 0.52 12.70 329 ASP A C 1
ATOM 4794 C C B ASP A 1 329 ? -0.525 -21.772 14.878 0.48 12.53 329 ASP A C 1
ATOM 4795 O O A ASP A 1 329 ? -1.649 -21.637 15.313 0.52 12.35 329 ASP A O 1
ATOM 4796 O O B ASP A 1 329 ? -1.639 -21.622 15.378 0.48 12.19 329 ASP A O 1
ATOM 4813 N N . VAL A 1 330 ? 0.394 -20.812 14.880 1.00 12.50 330 VAL A N 1
ATOM 4814 C CA . VAL A 1 330 ? 0.098 -19.512 15.470 1.00 12.10 330 VAL A CA 1
ATOM 4815 C C . VAL A 1 330 ? -0.887 -18.746 14.587 1.00 11.89 330 VAL A C 1
ATOM 4816 O O . VAL A 1 330 ? -1.816 -18.113 15.094 1.00 11.64 330 VAL A O 1
ATOM 4830 N N . ILE A 1 331 ? -0.700 -18.800 13.269 1.00 11.30 331 ILE A N 1
ATOM 4831 C CA . ILE A 1 331 ? -1.647 -18.182 12.344 1.00 11.63 331 ILE A CA 1
ATOM 4832 C C . ILE A 1 331 ? -3.030 -18.788 12.560 1.00 11.75 331 ILE A C 1
ATOM 4833 O O . ILE A 1 331 ? -4.023 -18.066 12.620 1.00 11.95 331 ILE A O 1
ATOM 4849 N N A GLU A 1 332 ? -3.096 -20.111 12.693 0.45 11.30 332 GLU A N 1
ATOM 4850 N N B GLU A 1 332 ? -3.091 -20.108 12.707 0.55 11.48 332 GLU A N 1
ATOM 4851 C CA A GLU A 1 332 ? -4.382 -20.785 12.862 0.45 11.36 332 GLU A CA 1
ATOM 4852 C CA B GLU A 1 332 ? -4.372 -20.787 12.893 0.55 11.84 332 GLU A CA 1
ATOM 4853 C C A GLU A 1 332 ? -5.046 -20.409 14.199 0.45 10.83 332 GLU A C 1
ATOM 4854 C C B GLU A 1 332 ? -5.045 -20.398 14.205 0.55 11.06 332 GLU A C 1
ATOM 4855 O O A GLU A 1 332 ? -6.270 -20.298 14.272 0.45 11.34 332 GLU A O 1
ATOM 4856 O O B GLU A 1 332 ? -6.268 -20.265 14.267 0.55 11.68 332 GLU A O 1
ATOM 4879 N N . ALA A 1 333 ? -4.256 -20.196 15.250 1.00 10.64 333 ALA A N 1
ATOM 4880 C CA . ALA A 1 333 ? -4.803 -19.724 16.517 1.00 11.15 333 ALA A CA 1
ATOM 4881 C C . ALA A 1 333 ? -5.378 -18.315 16.369 1.00 10.78 333 ALA A C 1
ATOM 4882 O O . ALA A 1 333 ? -6.431 -18.014 16.930 1.00 11.89 333 ALA A O 1
ATOM 4890 N N . ALA A 1 334 ? -4.704 -17.460 15.607 1.00 10.76 334 ALA A N 1
ATOM 4891 C CA . ALA A 1 334 ? -5.197 -16.113 15.376 1.00 10.82 334 ALA A CA 1
ATOM 4892 C C . ALA A 1 334 ? -6.480 -16.146 14.546 1.00 11.23 334 ALA A C 1
ATOM 4893 O O . ALA A 1 334 ? -7.447 -15.442 14.845 1.00 11.78 334 ALA A O 1
ATOM 4900 N N . VAL A 1 335 ? -6.487 -16.940 13.477 1.00 11.08 335 VAL A N 1
ATOM 4901 C CA . VAL A 1 335 ? -7.667 -17.038 12.626 1.00 12.73 335 VAL A CA 1
ATOM 4902 C C . VAL A 1 335 ? -8.862 -17.467 13.469 1.00 12.78 335 VAL A C 1
ATOM 4903 O O . VAL A 1 335 ? -9.960 -16.912 13.347 1.00 13.75 335 VAL A O 1
ATOM 4916 N N . ALA A 1 336 ? -8.653 -18.466 14.320 1.00 12.32 336 ALA A N 1
ATOM 4917 C CA . ALA A 1 336 ? -9.731 -19.010 15.136 1.00 12.91 336 ALA A CA 1
ATOM 4918 C C . ALA A 1 336 ? -10.241 -18.005 16.166 1.00 12.02 336 ALA A C 1
ATOM 4919 O O . ALA A 1 336 ? -11.394 -18.097 16.591 1.00 13.57 336 ALA A O 1
ATOM 4926 N N . ALA A 1 337 ? -9.405 -17.041 16.550 1.00 12.14 337 ALA A N 1
ATOM 4927 C CA . ALA A 1 337 ? -9.830 -15.994 17.477 1.00 12.23 337 ALA A CA 1
ATOM 4928 C C . ALA A 1 337 ? -10.943 -15.103 16.905 1.00 12.51 337 ALA A C 1
ATOM 4929 O O . ALA A 1 337 ? -11.635 -14.414 17.656 1.00 13.77 337 ALA A O 1
ATOM 4936 N N . ASN A 1 338 ? -11.105 -15.090 15.584 1.00 12.25 338 ASN A N 1
ATOM 4937 C CA . ASN A 1 338 ? -12.195 -14.346 14.951 1.00 13.26 338 ASN A CA 1
ATOM 4938 C C . ASN A 1 338 ? -13.552 -14.993 15.157 1.00 16.08 338 ASN A C 1
ATOM 4939 O O . ASN A 1 338 ? -14.591 -14.367 14.981 1.00 17.75 338 ASN A O 1
ATOM 4950 N N . LYS A 1 339 ? -13.555 -16.263 15.532 1.00 18.35 339 LYS A N 1
ATOM 4951 C CA . LYS A 1 339 ? -14.793 -17.024 15.548 1.00 24.09 339 LYS A CA 1
ATOM 4952 C C . LYS A 1 339 ? -15.012 -17.697 16.889 1.00 25.37 339 LYS A C 1
ATOM 4953 O O . LYS A 1 339 ? -15.547 -18.803 16.948 1.00 25.43 339 LYS A O 1
#

Organism: Shewanella oneidensis (strain ATCC 700550 / JCM 31522 / CIP 106686 / LMG 19005 / NCIMB 14063 / MR-1) (NCBI:txid211586)

B-factor: mean 13.76, std 6.81, range [4.81, 50.21]

Solvent-accessible surface area: 12600 Å² total; per-residue (Å²): 142,57,78,81,0,63,0,0,2,10,3,19,84,101,1,0,5,1,52,0,0,42,59,0,65,85,7,0,49,116,100,6,90,60,68,17,42,0,28,30,50,20,64,28,125,62,35,17,24,113,72,5,13,42,5,0,62,131,71,73,0,12,0,0,1,3,3,6,4,36,1,30,158,27,15,93,102,2,4,0,1,2,2,1,11,3,5,81,67,47,98,1,0,56,125,6,0,109,30,148,30,0,70,40,4,19,94,16,2,50,230,115,20,0,28,11,16,11,10,0,21,5,1,14,1,4,0,0,0,55,50,50,1,74,74,18,84,57,0,153,50,39,90,0,4,0,10,50,0,59,0,0,17,7,0,2,86,38,13,28,4,94,31,49,89,75,23,12,77,69,0,63,77,26,2,100,85,158,49,2,28,0,0,5,4,0,5,2,4,1,57,26,45,64,2,12,90,35,4,45,31,4,0,43,3,51,1,3,4,6,1,4,0,0,0,0,2,41,71,12,31,146,83,10,67,72,98,59,60,158,50,0,65,81,0,0,54,60,0,16,63,59,0,40,124,31,4,67,77,41,41,115,82,2,51,96,60,0,58,81,40,186,106,9,121,64,11,83,24,47,121,69,37,81,88,83,2,13,82,46,1,89,80,4,30,80,138,5,62,140,88,7,22,113,122,37,11,84,43,0,49,56,9,37,190